Protein AF-A0A7K1CDE8-F1 (afdb_monomer)

Secondary structure (DSSP, 8-state):
-HHHHHHHHHHHHHHHHHHHH-S---HHHHHHHHHHHHHHHHHHHHHHHHHHT--SSHHHHHHHHHHHHHHHHHHHHTTTTTTTSS----SS-------HHHHHHHHHHHHHHHHHHHHHHHHHHHHH-TTSHHHHHHHHHHHHHHHHHHIIIII---HHHHHHHHHHHHHHHHHHHHHHHHS----

Sequence (187 aa):
MRIIHIPRAVFALAGGLFITFSQSHAAVIGLLVFALFALLTGISTLLVERRVGEKKLLPLSVVNLVGSVFALVALFQTGGFQQAWYAYAPATHSTYSPNAAQLGLLLIVVAGWALVTGSIEIYLGSKEGFSERSGRDFLISAFFSIALAVLFLLVAPDVVSTVGFFGAYLMLLGVHWGIAAAGEGKK

Nearest PDB structures (foldseek):
  6hfb-assembly3_C  TM=2.629E-01  e=1.988E+00  Pyrococcus furiosus DSM 3638
  7l2o-assembly1_D  TM=2.849E-01  e=3.616E+00  Rattus norvegicus
  3j9j-assembly1_A  TM=3.236E-01  e=7.908E+00  Rattus norvegicus
  7lqz-assembly1_A  TM=2.827E-01  e=6.578E+00  Ictidomys tridecemlineatus
  7rqu-assembly1_A  TM=2.837E-01  e=7.552E+00  Rattus norvegicus

Structure (mmCIF, N/CA/C/O backbone):
data_AF-A0A7K1CDE8-F1
#
_entry.id   AF-A0A7K1CDE8-F1
#
loop_
_atom_site.group_PDB
_atom_site.id
_atom_site.type_symbol
_atom_site.label_atom_id
_atom_site.label_alt_id
_atom_site.label_comp_id
_atom_site.label_asym_id
_atom_site.label_entity_id
_atom_site.label_seq_id
_atom_site.pdbx_PDB_ins_code
_atom_site.Cartn_x
_atom_site.Cartn_y
_atom_site.Cartn_z
_atom_site.occupancy
_atom_site.B_iso_or_equiv
_atom_site.auth_seq_id
_atom_site.auth_comp_id
_atom_site.auth_asym_id
_atom_site.auth_atom_id
_atom_site.pdbx_PDB_model_num
ATOM 1 N N . MET A 1 1 ? -11.594 7.201 15.692 1.00 57.31 1 MET A N 1
ATOM 2 C CA . MET A 1 1 ? -11.111 6.566 14.440 1.00 57.31 1 MET A CA 1
ATOM 3 C C . MET A 1 1 ? -11.113 7.504 13.223 1.00 57.31 1 MET A C 1
ATOM 5 O O . MET A 1 1 ? -10.182 7.416 12.445 1.00 57.31 1 MET A O 1
ATOM 9 N N . ARG A 1 2 ? -12.044 8.464 13.062 1.00 66.12 2 ARG A N 1
ATOM 10 C CA . ARG A 1 2 ? -12.124 9.348 11.864 1.00 66.12 2 ARG A CA 1
ATOM 11 C C . ARG A 1 2 ? -10.812 10.050 11.464 1.00 66.12 2 ARG A C 1
ATOM 13 O O . ARG A 1 2 ? -10.442 10.035 10.296 1.00 66.12 2 ARG A O 1
ATOM 20 N N . ILE A 1 3 ? -10.080 10.603 12.436 1.00 72.69 3 ILE A N 1
ATOM 21 C CA . ILE A 1 3 ? -8.845 11.373 12.187 1.00 72.69 3 ILE A CA 1
ATOM 22 C C . ILE A 1 3 ? -7.741 10.524 11.536 1.00 72.69 3 ILE A C 1
ATOM 24 O O . ILE A 1 3 ? -6.940 11.061 10.779 1.00 72.69 3 ILE A O 1
ATOM 28 N N . ILE A 1 4 ? -7.703 9.207 11.777 1.00 75.69 4 ILE A N 1
ATOM 29 C CA . ILE A 1 4 ? -6.635 8.348 11.245 1.00 75.69 4 ILE A CA 1
ATOM 30 C C . ILE A 1 4 ? -6.836 7.997 9.767 1.00 75.69 4 ILE A C 1
ATOM 32 O O . ILE A 1 4 ? -5.870 7.705 9.066 1.00 75.69 4 ILE A O 1
ATOM 36 N N . HIS A 1 5 ? -8.079 8.064 9.280 1.00 85.31 5 HIS A N 1
ATOM 37 C CA . HIS A 1 5 ? -8.409 7.761 7.888 1.00 85.31 5 HIS A CA 1
ATOM 38 C C . HIS A 1 5 ? -8.135 8.939 6.952 1.00 85.31 5 HIS A C 1
ATOM 40 O O . HIS A 1 5 ? -7.772 8.706 5.807 1.00 85.31 5 HIS A O 1
ATOM 46 N N . ILE A 1 6 ? -8.212 10.185 7.437 1.00 89.62 6 ILE A N 1
ATOM 47 C CA . ILE A 1 6 ? -7.947 11.393 6.633 1.00 89.62 6 ILE A CA 1
ATOM 48 C C . ILE A 1 6 ? -6.561 11.367 5.966 1.00 89.62 6 ILE A C 1
ATOM 50 O O . ILE A 1 6 ? -6.507 11.439 4.739 1.00 89.62 6 ILE A O 1
ATOM 54 N N . PRO A 1 7 ? -5.434 11.243 6.701 1.00 91.06 7 PRO A N 1
ATOM 55 C CA . PRO A 1 7 ? -4.119 11.252 6.066 1.00 91.06 7 PRO A CA 1
ATOM 56 C C . PRO A 1 7 ? -3.961 10.071 5.106 1.00 91.06 7 PRO A C 1
ATOM 58 O O . PRO A 1 7 ? -3.472 10.241 3.994 1.00 91.06 7 PRO A O 1
ATOM 61 N N . ARG A 1 8 ? -4.448 8.884 5.494 1.00 92.25 8 ARG A N 1
ATOM 62 C CA . ARG A 1 8 ? -4.409 7.691 4.641 1.00 92.25 8 ARG A CA 1
ATOM 63 C C . ARG A 1 8 ? -5.155 7.915 3.321 1.00 92.25 8 ARG A C 1
ATOM 65 O O . ARG A 1 8 ? -4.613 7.591 2.268 1.00 92.25 8 ARG A O 1
ATOM 72 N N . ALA A 1 9 ? -6.344 8.514 3.376 1.00 95.69 9 ALA A N 1
ATOM 73 C CA . ALA A 1 9 ? -7.154 8.845 2.208 1.00 95.69 9 ALA A CA 1
ATOM 74 C C . ALA A 1 9 ? -6.444 9.837 1.282 1.00 95.69 9 ALA A C 1
ATOM 76 O O . ALA A 1 9 ? -6.357 9.599 0.081 1.00 95.69 9 ALA A O 1
ATOM 77 N N . VAL A 1 10 ? -5.888 10.917 1.842 1.00 96.44 10 VAL A N 1
ATOM 78 C CA . VAL A 1 10 ? -5.186 11.955 1.072 1.00 96.44 10 VAL A CA 1
ATOM 79 C C . VAL A 1 10 ? -3.995 11.368 0.319 1.00 96.44 10 VAL A C 1
ATOM 81 O O . VAL A 1 10 ? -3.866 11.600 -0.880 1.00 96.44 10 VAL A O 1
ATOM 84 N N . PHE A 1 11 ? -3.145 10.579 0.980 1.00 97.44 11 PHE A N 1
ATOM 85 C CA . PHE A 1 11 ? -1.969 10.002 0.321 1.00 97.44 11 PHE A CA 1
ATOM 86 C C . PHE A 1 11 ? -2.335 8.938 -0.714 1.00 97.44 11 PHE A C 1
ATOM 88 O O . PHE A 1 11 ? -1.688 8.865 -1.756 1.00 97.44 11 PHE A O 1
ATOM 95 N N . ALA A 1 12 ? -3.379 8.147 -0.456 1.00 97.44 12 ALA A N 1
ATOM 96 C CA . ALA A 1 12 ? -3.886 7.177 -1.418 1.00 97.44 12 ALA A CA 1
ATOM 97 C C . ALA A 1 12 ? -4.448 7.875 -2.670 1.00 97.44 12 ALA A C 1
ATOM 99 O O . ALA A 1 12 ? -4.043 7.552 -3.782 1.00 97.44 12 ALA A O 1
ATOM 100 N N . LEU A 1 13 ? -5.294 8.899 -2.505 1.00 97.62 13 LEU A N 1
ATOM 101 C CA . LEU A 1 13 ? -5.823 9.682 -3.627 1.00 97.62 13 LEU A CA 1
ATOM 102 C C . LEU A 1 13 ? -4.711 10.389 -4.403 1.00 97.62 13 LEU A C 1
ATOM 104 O O . LEU A 1 13 ? -4.699 10.329 -5.627 1.00 97.62 13 LEU A O 1
ATOM 108 N N . ALA A 1 14 ? -3.761 11.022 -3.712 1.00 97.62 14 ALA A N 1
ATOM 109 C CA . ALA A 1 14 ? -2.647 11.704 -4.362 1.00 97.62 14 ALA A CA 1
ATOM 110 C C . ALA A 1 14 ? -1.807 10.734 -5.210 1.00 97.62 14 ALA A C 1
ATOM 112 O O . ALA A 1 14 ? -1.524 11.024 -6.371 1.00 97.62 14 ALA A O 1
ATOM 113 N N . GLY A 1 15 ? -1.454 9.566 -4.660 1.00 97.50 15 GLY A N 1
ATOM 114 C CA . GLY A 1 15 ? -0.697 8.544 -5.384 1.00 97.50 15 GLY A CA 1
ATOM 115 C C . GLY A 1 15 ? -1.481 7.924 -6.544 1.00 97.50 15 GLY A C 1
ATOM 116 O O . GLY A 1 15 ? -0.942 7.781 -7.640 1.00 97.50 15 GLY A O 1
ATOM 117 N N . GLY A 1 16 ? -2.761 7.606 -6.333 1.00 97.12 16 GLY A N 1
ATOM 118 C CA . GLY A 1 16 ? -3.636 7.037 -7.358 1.00 97.12 16 GLY A CA 1
ATOM 119 C C . GLY A 1 16 ? -3.889 7.994 -8.526 1.00 97.12 16 GLY A C 1
ATOM 120 O O . GLY A 1 16 ? -3.761 7.595 -9.685 1.00 97.12 16 GLY A O 1
ATOM 121 N N . LEU A 1 17 ? -4.167 9.272 -8.241 1.00 97.50 17 LEU A N 1
ATOM 122 C CA . LEU A 1 17 ? -4.321 10.312 -9.262 1.00 97.50 17 LEU A CA 1
ATOM 123 C C . LEU A 1 17 ? -3.022 10.510 -10.040 1.00 97.50 17 LEU A C 1
ATOM 125 O O . LEU A 1 17 ? -3.045 10.530 -11.268 1.00 97.50 17 LEU A O 1
ATOM 129 N N . PHE A 1 18 ? -1.888 10.606 -9.341 1.00 96.88 18 PHE A N 1
ATOM 130 C CA . PHE A 1 18 ? -0.591 10.760 -9.992 1.00 96.88 18 PHE A CA 1
ATOM 131 C C . PHE A 1 18 ? -0.295 9.607 -10.957 1.00 96.88 18 PHE A C 1
ATOM 133 O O . PHE A 1 18 ? 0.087 9.863 -12.093 1.00 96.88 18 PHE A O 1
ATOM 140 N N . ILE A 1 19 ? -0.529 8.354 -10.547 1.00 94.44 19 ILE A N 1
ATOM 141 C CA . ILE A 1 19 ? -0.362 7.193 -11.432 1.00 94.44 19 ILE A CA 1
ATOM 142 C C . ILE A 1 19 ? -1.304 7.272 -12.637 1.00 94.44 19 ILE A C 1
ATOM 144 O O . ILE A 1 19 ? -0.861 7.082 -13.763 1.00 94.44 19 ILE A O 1
ATOM 148 N N . THR A 1 20 ? -2.584 7.578 -12.414 1.00 92.38 20 THR A N 1
ATOM 149 C CA . THR A 1 20 ? -3.616 7.559 -13.467 1.00 92.38 20 TH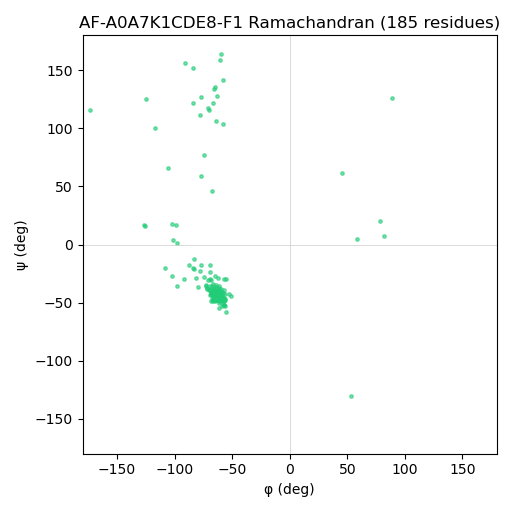R A CA 1
ATOM 150 C C . THR A 1 20 ? -3.357 8.592 -14.565 1.00 92.38 20 THR A C 1
ATOM 152 O O . THR A 1 20 ? -3.644 8.341 -15.732 1.00 92.38 20 THR A O 1
ATOM 155 N N . PHE A 1 21 ? -2.804 9.752 -14.205 1.00 93.19 21 PHE A N 1
ATOM 156 C CA . PHE A 1 21 ? -2.481 10.823 -15.152 1.00 93.19 21 PHE A CA 1
ATOM 157 C C . PHE A 1 21 ? -1.005 10.834 -15.585 1.00 93.19 21 PHE A C 1
ATOM 159 O O . PHE A 1 21 ? -0.603 11.697 -16.367 1.00 93.19 21 PHE A O 1
ATOM 166 N N . SER A 1 22 ? -0.189 9.890 -15.107 1.00 87.94 22 SER A N 1
ATOM 167 C CA . SER A 1 22 ? 1.205 9.757 -15.528 1.00 87.94 22 SER A CA 1
ATOM 168 C C . SER A 1 22 ? 1.286 9.099 -16.903 1.00 87.94 22 SER A C 1
ATOM 170 O O . SER A 1 22 ? 0.799 7.993 -17.115 1.00 87.94 22 SER A O 1
ATOM 172 N N . GLN A 1 23 ? 1.981 9.743 -17.841 1.00 86.88 23 GLN A N 1
ATOM 173 C CA . GLN A 1 23 ? 2.296 9.129 -19.137 1.00 86.88 23 GLN A CA 1
ATOM 174 C C . GLN A 1 23 ? 3.299 7.973 -18.988 1.00 86.88 23 GLN A C 1
ATOM 176 O O . GLN A 1 23 ? 3.271 7.004 -19.748 1.00 86.88 23 GLN A O 1
ATOM 181 N N . SER A 1 24 ? 4.186 8.062 -17.991 1.00 82.19 24 SER A N 1
ATOM 182 C CA . SER A 1 24 ? 5.167 7.022 -17.701 1.00 82.19 24 SER A CA 1
ATOM 183 C C . SER A 1 24 ? 4.546 5.937 -16.833 1.00 82.19 24 SER A C 1
ATOM 185 O O . SER A 1 24 ? 4.113 6.200 -15.710 1.00 82.19 24 SER A O 1
ATOM 187 N N . HIS A 1 25 ? 4.565 4.710 -17.346 1.00 78.44 25 HIS A N 1
ATOM 188 C CA . HIS A 1 25 ? 4.114 3.511 -16.639 1.00 78.44 25 HIS A CA 1
ATOM 189 C C . HIS A 1 25 ? 5.293 2.679 -16.113 1.00 78.44 25 HIS A C 1
ATOM 191 O O . HIS A 1 25 ? 5.139 1.507 -15.785 1.00 78.44 25 HIS A O 1
ATOM 197 N N . ALA A 1 26 ? 6.483 3.285 -16.033 1.00 86.44 26 ALA A N 1
ATOM 198 C CA . ALA A 1 26 ? 7.713 2.634 -15.600 1.00 86.44 26 ALA A CA 1
ATOM 199 C C . ALA A 1 26 ? 7.596 2.033 -14.189 1.00 86.44 26 ALA A C 1
ATOM 201 O O . ALA A 1 26 ? 7.046 2.652 -13.279 1.00 86.44 26 ALA A O 1
ATOM 202 N N . ALA A 1 27 ? 8.196 0.856 -13.973 1.00 90.56 27 ALA A N 1
ATOM 203 C CA . ALA A 1 27 ? 8.227 0.209 -12.655 1.00 90.56 27 ALA A CA 1
ATOM 204 C C . ALA A 1 27 ? 8.855 1.115 -11.576 1.00 90.56 27 ALA A C 1
ATOM 206 O O . ALA A 1 27 ? 8.447 1.075 -10.417 1.00 90.56 27 ALA A O 1
ATOM 207 N N . VAL A 1 28 ? 9.790 1.989 -11.976 1.00 89.75 28 VAL A N 1
ATOM 208 C CA . VAL A 1 28 ? 10.360 3.042 -11.122 1.00 89.75 28 VAL A CA 1
ATOM 209 C C . VAL A 1 28 ? 9.276 3.953 -10.536 1.00 89.75 28 VAL A C 1
ATOM 211 O O . VAL A 1 28 ? 9.308 4.241 -9.344 1.00 89.75 28 VAL A O 1
ATOM 214 N N . ILE A 1 29 ? 8.279 4.344 -11.340 1.00 90.81 29 ILE A N 1
ATOM 215 C CA . ILE A 1 29 ? 7.160 5.192 -10.915 1.00 90.81 29 ILE A CA 1
ATOM 216 C C . ILE A 1 29 ? 6.309 4.446 -9.891 1.00 90.81 29 ILE A C 1
ATOM 218 O O . ILE A 1 29 ? 6.021 4.994 -8.829 1.00 90.81 29 ILE A O 1
ATOM 222 N N . GLY A 1 30 ? 5.983 3.178 -10.158 1.00 94.38 30 GLY A N 1
ATOM 223 C CA . GLY A 1 30 ? 5.262 2.326 -9.209 1.00 94.38 30 GLY A CA 1
ATOM 224 C C . GLY A 1 30 ? 5.979 2.207 -7.860 1.00 94.38 30 GLY A C 1
ATOM 225 O O . GLY A 1 30 ? 5.365 2.436 -6.819 1.00 94.38 30 GLY A O 1
ATOM 226 N N . LEU A 1 31 ? 7.288 1.927 -7.872 1.00 95.31 31 LEU A N 1
ATOM 227 C CA . LEU A 1 31 ? 8.106 1.802 -6.659 1.00 95.31 31 LEU A CA 1
ATOM 228 C C . LEU A 1 31 ? 8.168 3.106 -5.863 1.00 95.31 31 LEU A C 1
ATOM 230 O O . LEU A 1 31 ? 8.046 3.078 -4.642 1.00 95.31 31 LEU A O 1
ATOM 234 N N . LEU A 1 32 ? 8.334 4.244 -6.535 1.00 94.81 32 LEU A N 1
ATOM 235 C CA . LEU A 1 32 ? 8.393 5.556 -5.888 1.00 94.81 32 LEU A CA 1
ATOM 236 C C . LEU A 1 32 ? 7.068 5.945 -5.250 1.00 94.81 32 LEU A C 1
ATOM 238 O O . LEU A 1 32 ? 7.041 6.365 -4.093 1.00 94.81 32 LEU A O 1
ATOM 242 N N . VAL A 1 33 ? 5.970 5.800 -5.993 1.00 97.38 33 VAL A N 1
ATOM 243 C CA . VAL A 1 33 ? 4.636 6.118 -5.481 1.00 97.38 33 VAL A CA 1
ATOM 244 C C . VAL A 1 33 ? 4.309 5.205 -4.308 1.00 97.38 33 VAL A C 1
ATOM 246 O O . VAL A 1 33 ? 3.841 5.693 -3.283 1.00 97.38 33 VAL A O 1
ATOM 249 N N . PHE A 1 34 ? 4.621 3.911 -4.408 1.00 98.50 34 PHE A N 1
ATOM 250 C CA . PHE A 1 34 ? 4.457 2.976 -3.301 1.00 98.50 34 PHE A CA 1
ATOM 251 C C . PHE A 1 34 ? 5.319 3.356 -2.090 1.00 98.50 34 PHE A C 1
ATOM 253 O O . PHE A 1 34 ? 4.795 3.433 -0.980 1.00 98.50 34 PHE A O 1
ATOM 260 N N . ALA A 1 35 ? 6.604 3.664 -2.288 1.00 98.31 35 ALA A N 1
ATOM 261 C CA . ALA A 1 35 ? 7.511 4.065 -1.216 1.00 98.31 35 ALA A CA 1
ATOM 262 C C . ALA A 1 35 ? 6.996 5.302 -0.468 1.00 98.31 35 ALA A C 1
ATOM 264 O O . ALA A 1 35 ? 6.960 5.298 0.764 1.00 98.31 35 ALA A O 1
ATOM 265 N N . LEU A 1 36 ? 6.562 6.334 -1.200 1.00 98.38 36 LEU A N 1
ATOM 266 C CA . LEU A 1 36 ? 6.010 7.566 -0.634 1.00 98.38 36 LEU A CA 1
ATOM 267 C C . LEU A 1 36 ? 4.672 7.322 0.063 1.00 98.38 36 LEU A C 1
ATOM 269 O O . LEU A 1 36 ? 4.486 7.760 1.196 1.00 98.38 36 LEU A O 1
ATOM 273 N N . PHE A 1 37 ? 3.757 6.594 -0.575 1.00 98.44 37 PHE A N 1
ATOM 274 C CA . PHE A 1 37 ? 2.470 6.235 0.012 1.00 98.44 37 PHE A CA 1
ATOM 275 C C . PHE A 1 37 ? 2.656 5.477 1.332 1.00 98.44 37 PHE A C 1
ATOM 277 O O . PHE A 1 37 ? 2.107 5.877 2.361 1.00 98.44 37 PHE A O 1
ATOM 284 N N . ALA A 1 38 ? 3.464 4.418 1.332 1.00 98.50 38 ALA A N 1
ATOM 285 C CA . ALA A 1 38 ? 3.710 3.593 2.507 1.00 98.50 38 ALA A CA 1
ATOM 286 C C . ALA A 1 38 ? 4.442 4.388 3.607 1.00 98.50 38 ALA A C 1
ATOM 288 O O . ALA A 1 38 ? 4.076 4.311 4.778 1.00 98.50 38 ALA A O 1
ATOM 289 N N . LEU A 1 39 ? 5.397 5.255 3.249 1.00 98.56 39 LEU A N 1
ATOM 290 C CA . LEU A 1 39 ? 6.072 6.129 4.213 1.00 98.56 39 LEU A CA 1
ATOM 291 C C . LEU A 1 39 ? 5.091 7.088 4.891 1.00 98.56 39 LEU A C 1
ATOM 293 O O . LEU A 1 39 ? 5.002 7.143 6.118 1.00 98.56 39 LEU A O 1
ATOM 297 N N . LEU A 1 40 ? 4.341 7.845 4.089 1.00 98.06 40 LEU A N 1
ATOM 298 C CA . LEU A 1 40 ? 3.456 8.900 4.570 1.00 98.06 40 LEU A CA 1
ATOM 299 C C . LEU A 1 40 ? 2.300 8.324 5.388 1.00 98.06 40 LEU A C 1
ATOM 301 O O . LEU A 1 40 ? 1.974 8.853 6.454 1.00 98.06 40 LEU A O 1
ATOM 305 N N . THR A 1 41 ? 1.720 7.204 4.951 1.00 96.69 41 THR A N 1
ATOM 306 C CA . THR A 1 41 ? 0.690 6.494 5.719 1.00 96.69 41 THR A CA 1
ATOM 307 C C . THR A 1 41 ? 1.249 5.868 6.994 1.00 96.69 41 THR A C 1
ATOM 309 O O . THR A 1 41 ? 0.608 5.971 8.044 1.00 96.69 41 THR A O 1
ATOM 312 N N . GLY A 1 42 ? 2.444 5.274 6.947 1.00 96.88 42 GLY A N 1
ATOM 313 C CA . GLY A 1 42 ? 3.128 4.688 8.099 1.00 96.88 42 GLY A CA 1
ATOM 314 C C . GLY A 1 42 ? 3.441 5.717 9.185 1.00 96.88 42 GLY A C 1
ATOM 315 O O . GLY A 1 42 ? 3.052 5.522 10.340 1.00 96.88 42 GLY A O 1
ATOM 316 N N . ILE A 1 43 ? 4.056 6.845 8.811 1.00 97.50 43 ILE A N 1
ATOM 317 C CA . ILE A 1 43 ? 4.366 7.963 9.718 1.00 97.50 43 ILE A CA 1
ATOM 318 C C . ILE A 1 43 ? 3.081 8.580 10.266 1.00 97.50 43 ILE A C 1
ATOM 320 O O . ILE A 1 43 ? 2.958 8.771 11.473 1.00 97.50 43 ILE A O 1
ATOM 324 N N . SER A 1 44 ? 2.101 8.869 9.411 1.00 95.00 44 SER A N 1
ATOM 325 C CA . SER A 1 44 ? 0.868 9.530 9.856 1.00 95.00 44 SER A CA 1
ATOM 326 C C . SER A 1 44 ? 0.080 8.669 10.833 1.00 95.00 44 SER A C 1
ATOM 328 O O . SER A 1 44 ? -0.395 9.176 11.845 1.00 95.00 44 SER A O 1
ATOM 330 N N . THR A 1 45 ? -0.001 7.361 10.578 1.00 94.31 45 THR A N 1
ATOM 331 C CA . THR A 1 45 ? -0.646 6.415 11.497 1.00 94.31 45 THR A CA 1
ATOM 332 C C . THR A 1 45 ? 0.083 6.399 12.840 1.00 94.31 45 THR A C 1
ATOM 334 O O . THR A 1 45 ? -0.557 6.591 13.871 1.00 94.31 45 THR A O 1
ATOM 337 N N . LEU A 1 46 ? 1.419 6.292 12.839 1.00 95.38 46 LEU A N 1
ATOM 338 C CA . LEU A 1 46 ? 2.230 6.328 14.061 1.00 95.38 46 LEU A CA 1
ATOM 339 C C . LEU A 1 46 ? 2.017 7.611 14.871 1.00 95.38 46 LEU A C 1
ATOM 341 O O . LEU A 1 46 ? 1.863 7.564 16.090 1.00 95.38 46 LEU A O 1
ATOM 345 N N . LEU A 1 47 ? 2.032 8.766 14.203 1.00 94.81 47 LEU A N 1
ATOM 346 C CA . LEU A 1 47 ? 1.885 10.065 14.853 1.00 94.81 47 LEU A CA 1
ATOM 347 C C . LEU A 1 47 ? 0.486 10.251 15.441 1.00 94.81 47 LEU A C 1
ATOM 349 O O . LEU A 1 47 ? 0.365 10.766 16.551 1.00 94.81 47 LEU A O 1
ATOM 353 N N . VAL A 1 48 ? -0.564 9.832 14.730 1.00 92.19 48 VAL A N 1
ATOM 354 C CA . VAL A 1 48 ? -1.941 9.919 15.237 1.00 92.19 48 VAL A CA 1
ATOM 355 C C . VAL A 1 48 ? -2.132 8.983 16.429 1.00 92.19 48 VAL A C 1
ATOM 357 O O . VAL A 1 48 ? -2.662 9.419 17.445 1.00 92.19 48 VAL A O 1
ATOM 360 N N . GLU A 1 49 ? -1.648 7.744 16.360 1.00 91.50 49 GLU A N 1
ATOM 361 C CA . GLU A 1 49 ? -1.733 6.796 17.479 1.00 91.50 49 GLU A CA 1
ATOM 362 C C . GLU A 1 49 ? -0.987 7.290 18.720 1.00 91.50 49 GLU A C 1
ATOM 364 O O . GLU A 1 49 ? -1.547 7.297 19.815 1.00 91.50 49 GLU A O 1
ATOM 369 N N . ARG A 1 50 ? 0.224 7.836 18.545 1.00 91.62 50 ARG A N 1
ATOM 370 C CA . ARG A 1 50 ? 0.973 8.470 19.640 1.00 91.62 50 ARG A CA 1
ATOM 371 C C . ARG A 1 50 ? 0.228 9.645 20.271 1.00 91.62 50 ARG A C 1
ATOM 373 O O . ARG A 1 50 ? 0.311 9.816 21.481 1.00 91.62 50 ARG A O 1
ATOM 380 N N . ARG A 1 51 ? -0.477 10.457 19.476 1.00 90.19 51 ARG A N 1
ATOM 381 C CA . ARG A 1 51 ? -1.258 11.600 19.982 1.00 90.19 51 ARG A CA 1
ATOM 382 C C . ARG A 1 51 ? -2.523 11.173 20.722 1.00 90.19 51 ARG A C 1
ATOM 384 O O . ARG A 1 51 ? -2.907 11.847 21.668 1.00 90.19 51 ARG A O 1
ATOM 391 N N . VAL A 1 52 ? -3.179 10.102 20.274 1.00 87.62 52 VAL A N 1
ATOM 392 C CA . VAL A 1 52 ? -4.446 9.622 20.856 1.00 87.62 52 VAL A CA 1
ATOM 393 C C . VAL A 1 52 ? -4.211 8.650 22.023 1.00 87.62 52 VAL A C 1
ATOM 395 O O . VAL A 1 52 ? -5.107 8.454 22.832 1.00 87.62 52 VAL A O 1
ATOM 398 N N . GLY A 1 53 ? -3.008 8.080 22.160 1.00 87.19 53 GLY A N 1
ATOM 399 C CA . GLY A 1 53 ? -2.671 7.127 23.227 1.00 87.19 53 GLY A C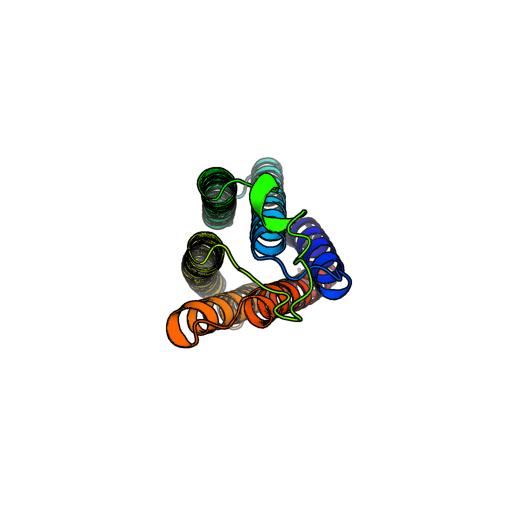A 1
ATOM 400 C C . GLY A 1 53 ? -3.114 5.686 22.943 1.00 87.19 53 GLY A C 1
ATOM 401 O O . GLY A 1 53 ? -2.980 4.819 23.803 1.00 87.19 53 GLY A O 1
ATOM 402 N N . GLU A 1 54 ? -3.596 5.423 21.730 1.00 85.38 54 GLU A N 1
ATOM 403 C CA . GLU A 1 54 ? -4.019 4.107 21.250 1.00 85.38 54 GLU A CA 1
ATOM 404 C C . GLU A 1 54 ? -2.853 3.375 20.570 1.00 85.38 54 GLU A C 1
ATOM 406 O O . GLU A 1 54 ? -1.910 4.002 20.088 1.00 85.38 54 GLU A O 1
ATOM 411 N N . LYS A 1 55 ? -2.902 2.038 20.523 1.00 90.19 55 LYS A N 1
ATOM 412 C CA . LYS A 1 55 ? -1.856 1.202 19.887 1.00 90.19 55 LYS A CA 1
ATOM 413 C C . LYS A 1 55 ? -2.399 0.221 18.847 1.00 90.19 55 LYS A C 1
ATOM 415 O O . LYS A 1 55 ? -1.751 -0.771 18.512 1.00 90.19 55 LYS A O 1
ATOM 420 N N . LYS A 1 56 ? -3.625 0.452 18.391 1.00 91.06 56 LYS A N 1
ATOM 421 C CA . LYS A 1 56 ? -4.403 -0.506 17.606 1.00 91.06 56 LYS A CA 1
ATOM 422 C C . LYS A 1 56 ? -3.842 -0.692 16.193 1.00 91.06 56 LYS A C 1
ATOM 424 O O . LYS A 1 56 ? -3.838 -1.803 15.676 1.00 91.06 56 LYS A O 1
ATOM 429 N N . LEU A 1 57 ? -3.381 0.383 15.565 1.00 92.44 57 LEU A N 1
ATOM 430 C CA . LEU A 1 57 ? -2.886 0.436 14.189 1.00 92.44 57 LEU A CA 1
ATOM 431 C C . LEU A 1 57 ? -1.353 0.454 14.105 1.00 92.44 57 LEU A C 1
ATOM 433 O O . LEU A 1 57 ? -0.817 0.522 12.998 1.00 92.44 57 LEU A O 1
ATOM 437 N N . LEU A 1 58 ? -0.637 0.345 15.229 1.00 93.69 58 LEU A N 1
ATOM 438 C CA . LEU A 1 58 ? 0.823 0.257 15.254 1.00 93.69 58 LEU A CA 1
ATOM 439 C C . LEU A 1 58 ? 1.348 -0.852 14.337 1.00 93.69 58 LEU A C 1
ATOM 441 O O . LEU A 1 58 ? 2.293 -0.573 13.599 1.00 93.69 58 LEU A O 1
ATOM 445 N N . PRO A 1 59 ? 0.748 -2.062 14.287 1.00 96.00 59 PRO A N 1
ATOM 446 C CA . PRO A 1 59 ? 1.194 -3.086 13.346 1.00 96.00 59 PRO A CA 1
ATOM 447 C C . PRO A 1 59 ? 1.114 -2.624 11.884 1.00 96.00 59 PRO A C 1
ATOM 449 O O . PRO A 1 59 ? 2.057 -2.838 11.127 1.00 96.00 59 PRO A O 1
ATOM 452 N N . LEU A 1 60 ? 0.042 -1.919 11.494 1.00 95.62 60 LEU A N 1
ATOM 453 C CA . LEU A 1 60 ? -0.099 -1.363 10.141 1.00 95.62 60 LEU A CA 1
ATOM 454 C C . LEU A 1 60 ? 0.940 -0.278 9.861 1.00 95.62 60 LEU A C 1
ATOM 456 O O . LEU A 1 60 ? 1.514 -0.236 8.776 1.00 95.62 60 LEU A O 1
ATOM 460 N N . SER A 1 61 ? 1.212 0.586 10.842 1.00 96.62 61 SER A N 1
ATOM 461 C CA . SER A 1 61 ? 2.263 1.595 10.719 1.00 96.62 61 SER A CA 1
ATOM 462 C C . SER A 1 61 ? 3.628 0.950 10.473 1.00 96.62 61 SER A C 1
ATOM 464 O O . SER A 1 61 ? 4.325 1.347 9.541 1.00 96.62 61 SER A O 1
ATOM 466 N N . VAL A 1 62 ? 3.984 -0.078 11.249 1.00 97.88 62 VAL A N 1
ATOM 467 C CA . VAL A 1 62 ? 5.257 -0.794 11.096 1.00 97.88 62 VAL A CA 1
ATOM 468 C C . VAL A 1 62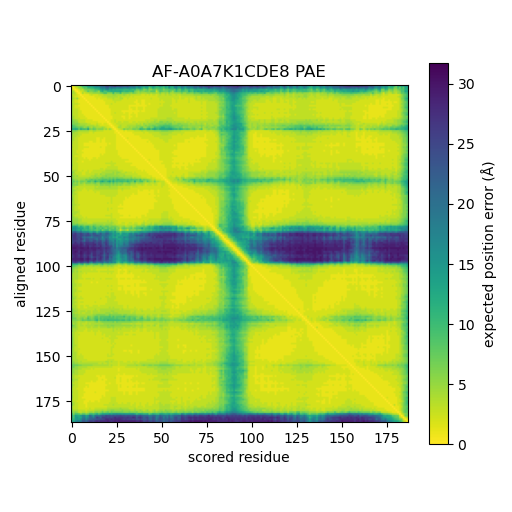 ? 5.354 -1.441 9.718 1.00 97.88 62 VAL A C 1
ATOM 470 O O . VAL A 1 62 ? 6.356 -1.251 9.036 1.00 97.88 62 VAL A O 1
ATOM 473 N N . VAL A 1 63 ? 4.312 -2.143 9.269 1.00 98.25 63 VAL A N 1
ATOM 474 C CA . VAL A 1 63 ? 4.303 -2.802 7.953 1.00 98.25 63 VAL A CA 1
ATOM 475 C C . VAL A 1 63 ? 4.422 -1.796 6.811 1.00 98.25 63 VAL A C 1
ATOM 477 O O . VAL A 1 63 ? 5.170 -2.038 5.867 1.00 98.25 63 VAL A O 1
ATOM 480 N N . ASN A 1 64 ? 3.769 -0.638 6.911 1.00 98.25 64 ASN A N 1
ATOM 481 C CA . ASN A 1 64 ? 3.904 0.441 5.933 1.00 98.25 64 ASN A CA 1
ATOM 482 C C . ASN A 1 64 ? 5.327 1.022 5.900 1.00 98.25 64 ASN A C 1
ATOM 484 O O . ASN A 1 64 ? 5.891 1.218 4.826 1.00 98.25 64 ASN A O 1
ATOM 488 N N . LEU A 1 65 ? 5.945 1.253 7.060 1.00 98.50 65 LEU A N 1
ATOM 489 C CA . LEU A 1 65 ? 7.322 1.750 7.128 1.00 98.50 65 LEU A CA 1
ATOM 490 C C . LEU A 1 65 ? 8.322 0.730 6.570 1.00 98.50 65 LEU A C 1
ATOM 492 O O . LEU A 1 65 ? 9.195 1.089 5.786 1.00 98.50 65 LEU A O 1
ATOM 496 N N . VAL A 1 66 ? 8.162 -0.546 6.920 1.00 98.56 66 VAL A N 1
ATOM 497 C CA . VAL A 1 66 ? 8.987 -1.643 6.398 1.00 98.56 66 VAL A CA 1
ATOM 498 C C . VAL A 1 66 ? 8.802 -1.795 4.886 1.00 98.56 66 VAL A C 1
ATOM 500 O O . VAL A 1 66 ? 9.788 -1.886 4.158 1.00 98.56 66 VAL A O 1
ATOM 503 N N . GLY A 1 67 ? 7.561 -1.747 4.395 1.00 98.50 67 GLY A N 1
ATOM 504 C CA . GLY A 1 67 ? 7.253 -1.765 2.964 1.00 98.50 67 GLY A CA 1
ATOM 505 C C . GLY A 1 67 ? 7.907 -0.602 2.218 1.00 98.50 67 GLY A C 1
ATOM 506 O O . GLY A 1 67 ? 8.522 -0.811 1.176 1.00 98.50 67 GLY A O 1
ATOM 507 N N . SER A 1 68 ? 7.863 0.606 2.788 1.00 98.56 68 SER A N 1
ATOM 508 C CA . SER A 1 68 ? 8.547 1.779 2.235 1.00 98.56 68 SER A CA 1
ATOM 509 C C . SER A 1 68 ? 10.062 1.576 2.139 1.00 98.56 68 SER A C 1
ATOM 511 O O . SER A 1 68 ? 10.652 1.832 1.091 1.00 98.56 68 SER A O 1
ATOM 513 N N . VAL A 1 69 ? 10.695 1.045 3.191 1.00 98.50 69 VAL A N 1
ATOM 514 C CA . VAL A 1 69 ? 12.132 0.732 3.178 1.00 98.50 69 VAL A CA 1
ATOM 515 C C . VAL A 1 69 ? 12.457 -0.291 2.091 1.00 98.50 69 VAL A C 1
ATOM 517 O O . VAL A 1 69 ? 13.375 -0.059 1.309 1.00 98.50 69 VAL A O 1
ATOM 520 N N . PHE A 1 70 ? 11.697 -1.383 1.982 1.00 98.31 70 PHE A N 1
ATOM 521 C CA . PHE A 1 70 ? 11.917 -2.380 0.931 1.00 98.31 70 PHE A CA 1
ATOM 522 C C . PHE A 1 70 ? 11.746 -1.805 -0.475 1.00 98.31 70 PHE A C 1
ATOM 524 O O . PHE A 1 70 ? 12.525 -2.137 -1.364 1.00 98.31 70 PHE A O 1
ATOM 531 N N . ALA A 1 71 ? 10.783 -0.907 -0.674 1.00 97.75 71 ALA A N 1
ATOM 532 C CA . ALA A 1 71 ? 10.578 -0.232 -1.949 1.00 97.75 71 ALA A CA 1
ATOM 533 C C . ALA A 1 71 ? 11.749 0.680 -2.325 1.00 97.75 71 ALA A C 1
ATOM 535 O O . ALA A 1 71 ? 12.190 0.678 -3.473 1.00 97.75 71 ALA A O 1
ATOM 536 N N . LEU A 1 72 ? 12.285 1.428 -1.357 1.00 96.12 72 LEU A N 1
ATOM 537 C CA . LEU A 1 72 ? 13.473 2.255 -1.559 1.00 96.12 72 LEU A CA 1
ATOM 538 C C . LEU A 1 72 ? 14.701 1.391 -1.852 1.00 96.12 72 LEU A C 1
ATOM 540 O O . LEU A 1 72 ? 15.439 1.680 -2.789 1.00 96.12 72 LEU A O 1
ATOM 544 N N . VAL A 1 73 ? 14.903 0.301 -1.109 1.00 96.12 73 VAL A N 1
ATOM 545 C CA . VAL A 1 73 ? 15.992 -0.651 -1.373 1.00 96.12 73 VAL A CA 1
ATOM 546 C C . VAL A 1 73 ? 15.872 -1.227 -2.782 1.00 96.12 73 VAL A C 1
ATOM 548 O O . VAL A 1 73 ? 16.851 -1.195 -3.522 1.00 96.12 73 VAL A O 1
ATOM 551 N N . ALA A 1 74 ? 14.681 -1.674 -3.185 1.00 93.50 74 ALA A N 1
ATOM 552 C CA . ALA A 1 74 ? 14.421 -2.162 -4.536 1.00 93.50 74 ALA A CA 1
ATOM 553 C C . ALA A 1 74 ? 14.749 -1.102 -5.597 1.00 93.50 74 ALA A C 1
ATOM 555 O O . ALA A 1 74 ? 15.456 -1.395 -6.558 1.00 93.50 74 ALA A O 1
ATOM 556 N N . LEU A 1 75 ? 14.302 0.140 -5.388 1.00 90.31 75 LEU A N 1
ATOM 557 C CA . LEU A 1 75 ? 14.578 1.268 -6.274 1.00 90.31 75 LEU A CA 1
ATOM 558 C C . LEU A 1 75 ? 16.086 1.491 -6.463 1.00 90.31 75 LEU A C 1
ATOM 560 O O . LEU A 1 75 ? 16.547 1.628 -7.596 1.00 90.31 75 LEU A O 1
ATOM 564 N N . PHE A 1 76 ? 16.860 1.522 -5.375 1.00 89.19 76 PHE A N 1
ATOM 565 C CA . PHE A 1 76 ? 18.305 1.752 -5.439 1.00 89.19 76 PHE A CA 1
ATOM 566 C C . PHE A 1 76 ? 19.068 0.557 -6.018 1.00 89.19 76 PHE A C 1
ATOM 568 O O . PHE A 1 76 ? 19.999 0.755 -6.798 1.00 89.19 76 PHE A O 1
ATOM 575 N N . GLN A 1 77 ? 18.660 -0.674 -5.700 1.00 88.62 77 GLN A N 1
ATOM 576 C CA . GLN A 1 77 ? 19.287 -1.889 -6.232 1.00 88.62 77 GLN A CA 1
ATOM 577 C C . GLN A 1 77 ? 19.118 -2.028 -7.748 1.00 88.62 77 GLN A C 1
ATOM 579 O O . GLN A 1 77 ? 19.968 -2.625 -8.404 1.00 88.62 77 GLN A O 1
ATOM 584 N N . THR A 1 78 ? 18.064 -1.448 -8.325 1.00 85.19 78 THR A N 1
ATOM 585 C CA . THR A 1 78 ? 17.790 -1.516 -9.768 1.00 85.19 78 THR A CA 1
ATOM 586 C C . THR A 1 78 ? 18.235 -0.272 -10.533 1.00 85.19 78 THR A C 1
ATOM 588 O O . THR A 1 78 ? 17.769 -0.043 -11.646 1.00 85.19 78 THR A O 1
ATOM 591 N N . GLY A 1 79 ? 19.104 0.562 -9.950 1.00 75.12 79 GLY A N 1
ATOM 592 C CA . GLY A 1 79 ? 19.649 1.744 -10.625 1.00 75.12 79 GLY A CA 1
ATOM 593 C C . GLY A 1 79 ? 18.702 2.947 -10.687 1.00 75.12 79 GLY A C 1
ATOM 594 O O . GLY A 1 79 ? 18.894 3.819 -11.531 1.00 75.12 79 GLY A O 1
ATOM 595 N N . GLY A 1 80 ? 17.687 3.006 -9.817 1.00 77.19 80 GLY A N 1
ATOM 596 C CA . GLY A 1 80 ? 16.841 4.181 -9.598 1.00 77.19 80 GLY A CA 1
ATOM 597 C C . GLY A 1 80 ? 16.205 4.753 -10.866 1.00 77.19 80 GLY A C 1
ATOM 598 O O . GLY A 1 80 ? 15.596 4.037 -11.662 1.00 77.19 80 GLY A O 1
ATOM 599 N N . PHE A 1 81 ? 16.341 6.070 -11.042 1.00 70.38 81 PHE A N 1
ATOM 600 C CA . PHE A 1 81 ? 15.905 6.783 -12.247 1.00 70.38 81 PHE A CA 1
ATOM 601 C C . PHE A 1 81 ? 16.934 6.719 -13.385 1.00 70.38 81 PHE A C 1
ATOM 603 O O . PHE A 1 81 ? 16.610 7.084 -14.516 1.00 70.38 81 PHE A O 1
ATOM 610 N N . GLN A 1 82 ? 18.165 6.271 -13.110 1.00 59.78 82 GLN A N 1
ATOM 611 C CA . GLN A 1 82 ? 19.279 6.349 -14.054 1.00 59.78 82 GLN A CA 1
ATOM 612 C C . GLN A 1 82 ? 19.129 5.420 -15.274 1.00 59.78 82 GLN A C 1
ATOM 614 O O . GLN A 1 82 ? 19.715 5.718 -16.309 1.00 59.78 82 GLN A O 1
ATOM 619 N N . GLN A 1 83 ? 18.345 4.334 -15.197 1.00 53.44 83 GLN A N 1
ATOM 620 C CA . GLN A 1 83 ? 18.199 3.369 -16.306 1.00 53.44 83 GLN A CA 1
ATOM 621 C C . GLN A 1 83 ? 16.899 3.502 -17.122 1.00 53.44 83 GLN A C 1
ATOM 623 O O . GLN A 1 83 ? 16.896 3.156 -18.299 1.00 53.44 83 GLN A O 1
ATOM 628 N N . ALA A 1 84 ? 15.807 4.010 -16.536 1.00 50.53 84 ALA A N 1
ATOM 629 C CA . ALA A 1 84 ? 14.470 3.965 -17.150 1.00 50.53 84 ALA A CA 1
ATOM 630 C C . ALA A 1 84 ? 13.939 5.323 -17.650 1.00 50.53 84 ALA A C 1
ATOM 632 O O . ALA A 1 84 ? 13.045 5.352 -18.490 1.00 50.53 84 ALA A O 1
ATOM 633 N N . TRP A 1 85 ? 14.468 6.449 -17.156 1.00 51.22 85 TRP A N 1
ATOM 634 C CA . TRP A 1 85 ? 13.959 7.785 -17.507 1.00 51.22 85 TRP A CA 1
ATOM 635 C C . TRP A 1 85 ? 14.534 8.339 -18.828 1.00 51.22 85 TRP A C 1
ATOM 637 O O . TRP A 1 85 ? 13.923 9.205 -19.444 1.00 51.22 85 TRP A O 1
ATOM 647 N N . TYR A 1 86 ? 15.680 7.822 -19.293 1.00 45.00 86 TYR A N 1
ATOM 648 C CA . TYR A 1 86 ? 16.412 8.348 -20.461 1.00 45.00 86 TYR A CA 1
ATOM 649 C C . TYR A 1 86 ? 16.721 7.317 -21.558 1.00 45.00 86 TYR A C 1
ATOM 651 O O . TYR A 1 86 ? 17.548 7.583 -22.429 1.00 45.00 86 TYR A O 1
ATOM 659 N N . ALA A 1 87 ? 16.071 6.150 -21.571 1.00 46.72 87 ALA A N 1
ATOM 660 C CA . ALA A 1 87 ? 16.241 5.192 -22.663 1.00 46.72 87 ALA A CA 1
ATOM 661 C C . ALA A 1 87 ? 15.495 5.672 -23.926 1.00 46.72 87 ALA A C 1
ATOM 663 O O . ALA A 1 87 ? 14.408 5.205 -24.254 1.00 46.72 87 ALA A O 1
ATOM 664 N N . TYR A 1 88 ? 16.082 6.642 -24.629 1.00 43.62 88 TYR A N 1
ATOM 665 C CA . TYR A 1 88 ? 15.733 6.983 -26.003 1.00 43.62 88 TYR A CA 1
ATOM 666 C C . TYR A 1 88 ? 16.068 5.770 -26.880 1.00 43.62 88 TYR A C 1
ATOM 668 O O . TYR A 1 88 ? 17.241 5.467 -27.090 1.00 43.62 88 TYR A O 1
ATOM 676 N N . ALA A 1 89 ? 15.053 5.038 -27.341 1.00 44.50 89 ALA A N 1
ATOM 677 C CA . ALA A 1 89 ? 15.233 3.932 -28.276 1.00 44.50 89 ALA A CA 1
ATOM 678 C C . ALA A 1 89 ? 15.627 4.496 -29.655 1.00 44.50 89 ALA A C 1
ATOM 680 O O . ALA A 1 89 ? 14.819 5.198 -30.270 1.00 44.50 89 ALA A O 1
ATOM 681 N N . PRO A 1 90 ? 16.831 4.214 -30.186 1.00 47.25 90 PRO A N 1
ATOM 682 C CA . PRO A 1 90 ? 17.152 4.573 -31.555 1.00 47.25 90 PRO A CA 1
ATOM 683 C C . PRO A 1 90 ? 16.345 3.667 -32.498 1.00 47.25 90 PRO A C 1
ATOM 685 O O . PRO A 1 90 ? 16.501 2.448 -32.503 1.00 47.25 90 PRO A O 1
ATOM 688 N N . ALA A 1 91 ? 15.472 4.288 -33.292 1.00 52.41 91 ALA A N 1
ATOM 689 C CA . ALA A 1 91 ? 14.936 3.821 -34.577 1.00 52.41 91 ALA A CA 1
ATOM 690 C C . ALA A 1 91 ? 14.170 2.478 -34.666 1.00 52.41 91 ALA A C 1
ATOM 692 O O . ALA A 1 91 ? 13.748 2.108 -35.760 1.00 52.41 91 ALA A O 1
ATOM 693 N N . THR A 1 92 ? 13.898 1.770 -33.571 1.00 49.94 92 THR A N 1
ATOM 694 C CA . THR A 1 92 ? 13.002 0.599 -33.575 1.00 49.94 92 THR A CA 1
ATOM 695 C C . THR A 1 92 ? 11.901 0.803 -32.537 1.00 49.94 92 THR A C 1
ATOM 697 O O . THR A 1 92 ? 12.187 1.102 -31.383 1.00 49.94 92 THR A O 1
ATOM 700 N N . HIS A 1 93 ? 10.635 0.703 -32.956 1.00 48.56 93 HIS A N 1
ATOM 701 C CA . HIS A 1 93 ? 9.418 0.922 -32.152 1.00 48.56 93 HIS A CA 1
ATOM 702 C C . HIS A 1 93 ? 9.198 -0.143 -31.050 1.00 48.56 93 HIS A C 1
ATOM 704 O O . HIS A 1 93 ? 8.095 -0.651 -30.871 1.00 48.56 93 HIS A O 1
ATOM 710 N N . SER A 1 94 ? 10.237 -0.486 -30.293 1.00 43.69 94 SER A N 1
ATOM 711 C CA . SER A 1 94 ? 10.173 -1.376 -29.134 1.00 43.69 94 SER A CA 1
ATOM 712 C C . SER A 1 94 ? 10.306 -0.538 -27.864 1.00 43.69 94 SER A C 1
ATOM 714 O O . SER A 1 94 ? 11.300 -0.593 -27.143 1.00 43.69 94 SER A O 1
ATOM 716 N N . THR A 1 95 ? 9.302 0.303 -27.624 1.00 46.53 95 THR A N 1
ATOM 717 C CA . THR A 1 95 ? 9.231 1.262 -26.515 1.00 46.53 95 THR A CA 1
ATOM 718 C C . THR A 1 95 ? 8.871 0.578 -25.195 1.00 46.53 95 THR A C 1
ATOM 720 O O . THR A 1 95 ? 7.854 0.907 -24.603 1.00 46.53 95 THR A O 1
ATOM 723 N N . TYR A 1 96 ? 9.657 -0.394 -24.728 1.00 49.38 96 TYR A N 1
ATOM 724 C CA . TYR A 1 96 ? 9.696 -0.777 -23.313 1.00 49.38 96 TYR A CA 1
ATOM 725 C C . TYR A 1 96 ? 10.803 -1.800 -23.055 1.00 49.38 96 TYR A C 1
ATOM 727 O O . TYR A 1 96 ? 10.728 -2.936 -23.514 1.00 49.38 96 TYR A O 1
ATOM 735 N N . SER A 1 97 ? 11.805 -1.431 -22.263 1.00 44.88 97 SER A N 1
ATOM 736 C CA . SER A 1 97 ? 12.642 -2.409 -21.570 1.00 44.88 97 SER A CA 1
ATOM 737 C C . SER A 1 97 ? 12.427 -2.175 -20.080 1.00 44.88 97 SER A C 1
ATOM 739 O O . SER A 1 97 ? 12.962 -1.204 -19.538 1.00 44.88 97 SER A O 1
ATOM 741 N N . PRO A 1 98 ? 11.597 -2.984 -19.394 1.00 55.25 98 PRO A N 1
ATOM 742 C CA . PRO A 1 98 ? 11.674 -3.007 -17.952 1.00 55.25 98 PRO A CA 1
ATOM 743 C C . PRO A 1 98 ? 13.046 -3.589 -17.635 1.00 55.25 98 PRO A C 1
ATOM 745 O O . PRO A 1 98 ? 13.419 -4.636 -18.167 1.00 55.25 98 PRO A O 1
ATOM 748 N N . ASN A 1 99 ? 13.784 -2.981 -16.713 1.00 68.25 99 ASN A N 1
ATOM 749 C CA . ASN A 1 99 ? 14.725 -3.797 -15.972 1.00 68.25 99 ASN A CA 1
ATOM 750 C C . ASN A 1 99 ? 13.859 -4.884 -15.306 1.00 68.25 99 ASN A C 1
ATOM 752 O O . ASN A 1 99 ? 13.077 -4.575 -14.409 1.00 68.25 99 ASN A O 1
ATOM 756 N N . ALA A 1 100 ? 13.864 -6.114 -15.835 1.00 77.81 100 ALA A N 1
ATOM 757 C CA . ALA A 1 100 ? 12.948 -7.178 -15.414 1.00 77.81 100 ALA A CA 1
ATOM 758 C C . ALA A 1 100 ? 13.051 -7.423 -13.899 1.00 77.81 100 ALA A C 1
ATOM 760 O O . ALA A 1 100 ? 12.055 -7.723 -13.241 1.00 77.81 100 ALA A O 1
ATOM 761 N N . ALA A 1 101 ? 14.236 -7.168 -13.334 1.00 86.62 101 ALA A N 1
ATOM 762 C CA . ALA A 1 101 ? 14.472 -7.134 -11.900 1.00 86.62 101 ALA A CA 1
ATOM 763 C C . ALA A 1 101 ? 13.638 -6.060 -11.178 1.00 86.62 101 ALA A C 1
ATOM 765 O O . ALA A 1 101 ? 13.069 -6.336 -10.131 1.00 86.62 101 ALA A O 1
ATOM 766 N N . GLN A 1 102 ? 13.507 -4.854 -11.735 1.00 88.81 102 GLN A N 1
ATOM 767 C CA . GLN A 1 102 ? 12.715 -3.767 -11.152 1.00 88.81 102 GLN A CA 1
ATOM 768 C C . GLN A 1 102 ? 11.216 -4.051 -11.164 1.00 88.81 102 GLN A C 1
ATOM 770 O O . GLN A 1 102 ? 10.544 -3.777 -10.171 1.00 88.81 102 GLN A O 1
ATOM 775 N N . LEU A 1 103 ? 10.692 -4.629 -12.248 1.00 91.50 103 LEU A N 1
ATOM 776 C CA . LEU A 1 103 ? 9.302 -5.089 -12.275 1.00 91.50 103 LEU A CA 1
ATOM 777 C C . LEU A 1 103 ? 9.080 -6.221 -11.264 1.00 91.50 103 LEU A C 1
ATOM 779 O O . LEU A 1 103 ? 8.138 -6.157 -10.479 1.00 91.50 103 LEU A O 1
ATOM 783 N N . GLY A 1 104 ? 9.964 -7.223 -11.243 1.00 93.31 104 GLY A N 1
ATOM 784 C CA . GLY A 1 104 ? 9.877 -8.331 -10.291 1.00 93.31 104 GLY A CA 1
ATOM 785 C C . GLY A 1 104 ? 9.911 -7.855 -8.837 1.00 93.31 104 GLY A C 1
ATOM 786 O O . GLY A 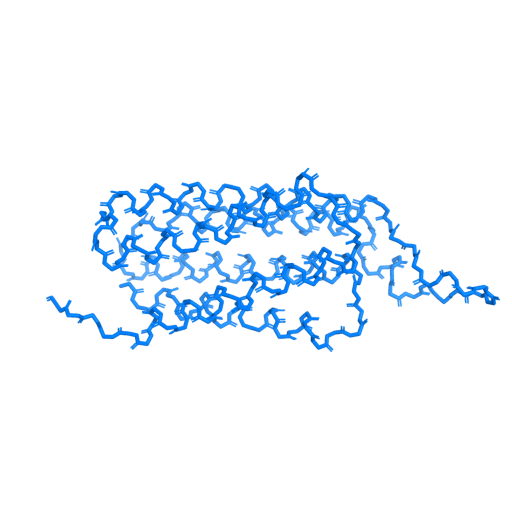1 104 ? 9.115 -8.307 -8.015 1.00 93.31 104 GLY A O 1
ATOM 787 N N . LEU A 1 105 ? 10.773 -6.884 -8.529 1.00 94.81 105 LEU A N 1
ATOM 788 C CA . LEU A 1 105 ? 10.849 -6.280 -7.203 1.00 94.81 105 LEU A CA 1
ATOM 789 C C . LEU A 1 105 ? 9.613 -5.436 -6.871 1.00 94.81 105 LEU A C 1
ATOM 791 O O . LEU A 1 105 ? 9.128 -5.515 -5.746 1.00 94.81 105 LEU A O 1
ATOM 795 N N . LEU A 1 106 ? 9.059 -4.680 -7.824 1.00 95.62 106 LEU A N 1
ATOM 796 C CA . LEU A 1 106 ? 7.785 -3.980 -7.629 1.00 95.62 106 LEU A CA 1
ATOM 797 C C . LEU A 1 106 ? 6.666 -4.967 -7.271 1.00 95.62 106 LEU A C 1
ATOM 799 O O . LEU A 1 106 ? 5.981 -4.771 -6.268 1.00 95.62 106 LEU A O 1
ATOM 803 N N . LEU A 1 107 ? 6.513 -6.033 -8.061 1.00 97.31 107 LEU A N 1
ATOM 804 C CA . LEU A 1 107 ? 5.497 -7.061 -7.843 1.00 97.31 107 LEU A CA 1
ATOM 805 C C . LEU A 1 107 ? 5.642 -7.689 -6.456 1.00 97.31 107 LEU A C 1
ATOM 807 O O . LEU A 1 107 ? 4.676 -7.710 -5.697 1.00 97.31 107 LEU A O 1
ATOM 811 N N . ILE A 1 108 ? 6.841 -8.151 -6.090 1.00 97.50 108 ILE A N 1
ATOM 812 C CA . ILE A 1 108 ? 7.037 -8.892 -4.839 1.00 97.50 108 ILE A CA 1
ATOM 813 C C . ILE A 1 108 ? 6.932 -7.998 -3.599 1.00 97.50 108 ILE A C 1
ATOM 815 O O . ILE A 1 108 ? 6.349 -8.412 -2.597 1.00 97.50 108 ILE A O 1
ATOM 819 N N . VAL A 1 109 ? 7.443 -6.763 -3.663 1.00 98.25 109 VAL A N 1
ATOM 820 C CA . VAL A 1 109 ? 7.389 -5.817 -2.541 1.00 98.25 109 VAL A CA 1
ATOM 821 C C . VAL A 1 109 ? 5.949 -5.384 -2.294 1.00 98.25 109 VAL A C 1
ATOM 823 O O . VAL A 1 109 ? 5.484 -5.447 -1.155 1.00 98.25 109 VAL A O 1
ATOM 826 N N . VAL A 1 110 ? 5.220 -4.992 -3.345 1.00 98.56 110 VAL A N 1
ATOM 827 C CA . VAL A 1 110 ? 3.825 -4.552 -3.209 1.00 98.56 110 VAL A CA 1
ATOM 828 C C . VAL A 1 110 ? 2.926 -5.721 -2.824 1.00 98.56 110 VAL A C 1
ATOM 830 O O . VAL A 1 110 ? 2.105 -5.566 -1.924 1.00 98.56 110 VAL A O 1
ATOM 833 N N . ALA A 1 111 ? 3.099 -6.899 -3.428 1.00 98.62 111 ALA A N 1
ATOM 834 C CA . ALA A 1 111 ? 2.293 -8.067 -3.088 1.00 98.62 111 ALA A CA 1
ATOM 835 C C . ALA A 1 111 ? 2.541 -8.550 -1.657 1.00 98.62 111 ALA A C 1
ATOM 837 O O . ALA A 1 111 ? 1.587 -8.800 -0.923 1.00 98.62 111 ALA A O 1
ATOM 838 N N . GLY A 1 112 ? 3.806 -8.644 -1.238 1.00 98.56 112 GLY A N 1
ATOM 839 C CA . GLY A 1 112 ? 4.165 -9.034 0.123 1.00 98.56 112 GLY A CA 1
ATOM 840 C C . GLY A 1 112 ? 3.613 -8.050 1.152 1.00 98.56 112 GLY A C 1
ATOM 841 O O . GLY A 1 112 ? 2.976 -8.457 2.124 1.00 98.56 112 GLY A O 1
ATOM 842 N N . TRP A 1 113 ? 3.771 -6.747 0.905 1.00 98.69 113 TRP A N 1
ATOM 843 C CA . TRP A 1 113 ? 3.185 -5.708 1.751 1.00 98.69 113 TRP A CA 1
ATOM 844 C C . TRP A 1 113 ? 1.653 -5.791 1.804 1.00 98.69 113 TRP A C 1
ATOM 846 O O . TRP A 1 113 ? 1.074 -5.719 2.891 1.00 98.69 113 TRP A O 1
ATOM 856 N N . ALA A 1 114 ? 0.991 -5.963 0.659 1.00 98.69 114 ALA A N 1
ATOM 857 C CA . ALA A 1 114 ? -0.464 -6.003 0.570 1.00 98.69 114 ALA A CA 1
ATOM 858 C C . ALA A 1 114 ? -1.036 -7.255 1.255 1.00 98.69 114 ALA A C 1
ATOM 860 O O . ALA A 1 114 ? -2.036 -7.163 1.966 1.00 98.69 114 ALA A O 1
ATOM 861 N N . LEU A 1 115 ? -0.360 -8.401 1.139 1.00 98.62 115 LEU A N 1
ATOM 862 C CA . LEU A 1 115 ? -0.743 -9.640 1.813 1.00 98.62 115 LEU A CA 1
ATOM 863 C C . LEU A 1 115 ? -0.693 -9.490 3.340 1.00 98.62 115 LEU A C 1
ATOM 865 O O . LEU A 1 115 ? -1.647 -9.842 4.037 1.00 98.62 115 LEU A O 1
ATOM 869 N N . VAL A 1 116 ? 0.402 -8.930 3.865 1.00 98.62 116 VAL A N 1
ATOM 870 C CA . VAL A 1 116 ? 0.568 -8.699 5.309 1.00 98.62 116 VAL A CA 1
ATOM 871 C C . VAL A 1 116 ? -0.431 -7.655 5.810 1.00 98.62 116 VAL A C 1
ATOM 873 O O . VAL A 1 116 ? -1.077 -7.865 6.836 1.00 98.62 116 VAL A O 1
ATOM 876 N N . THR A 1 117 ? -0.608 -6.558 5.072 1.00 98.31 117 THR A N 1
ATOM 877 C CA . THR A 1 117 ? -1.554 -5.487 5.419 1.00 98.31 117 THR A CA 1
ATOM 878 C C . THR A 1 117 ? -2.986 -6.011 5.461 1.00 98.31 117 THR A C 1
ATOM 880 O O . THR A 1 117 ? -3.667 -5.832 6.470 1.00 98.31 117 THR A O 1
ATOM 883 N N . GLY A 1 118 ? -3.417 -6.741 4.428 1.00 98.19 118 GLY A N 1
ATOM 884 C CA . GLY A 1 118 ? -4.748 -7.341 4.385 1.00 98.19 118 GLY A CA 1
ATOM 885 C C . GLY A 1 118 ? -4.973 -8.351 5.510 1.00 98.19 118 GLY A C 1
ATOM 886 O O . GLY A 1 118 ? -6.027 -8.346 6.141 1.00 98.19 118 GLY A O 1
ATOM 887 N N . SER A 1 119 ? -3.959 -9.152 5.843 1.00 98.38 119 SER A N 1
ATOM 888 C CA . SER A 1 119 ? -4.031 -10.097 6.966 1.00 98.38 119 SER A CA 1
ATOM 889 C C . SER A 1 119 ? -4.218 -9.388 8.314 1.00 98.38 119 SER A C 1
ATOM 891 O O . SER A 1 119 ? -5.052 -9.796 9.125 1.00 98.38 119 SER A O 1
ATOM 893 N N . ILE A 1 120 ? -3.483 -8.295 8.551 1.00 98.06 120 ILE A N 1
ATOM 894 C CA . ILE A 1 120 ? -3.624 -7.483 9.768 1.00 98.06 120 ILE A CA 1
ATOM 895 C C . ILE A 1 120 ? -5.005 -6.830 9.825 1.00 98.06 120 ILE A C 1
ATOM 897 O O . ILE A 1 120 ? -5.633 -6.831 10.881 1.00 98.06 120 ILE A O 1
ATOM 901 N N . GLU A 1 121 ? -5.501 -6.283 8.718 1.00 96.75 121 GLU A N 1
ATOM 902 C CA . GLU A 1 121 ? -6.813 -5.637 8.696 1.00 96.75 121 GLU A CA 1
ATOM 903 C C . GLU A 1 121 ? -7.957 -6.645 8.897 1.00 96.75 121 GLU A C 1
ATOM 905 O O . GLU A 1 121 ? -8.878 -6.339 9.648 1.00 96.75 121 GLU A O 1
ATOM 910 N N . ILE A 1 122 ? -7.874 -7.880 8.383 1.00 97.81 122 ILE A N 1
ATOM 911 C CA . ILE A 1 122 ? -8.833 -8.952 8.736 1.00 97.81 122 ILE A CA 1
ATOM 912 C C . ILE A 1 122 ? -8.830 -9.201 10.247 1.00 97.81 122 ILE A C 1
ATOM 914 O O . ILE A 1 122 ? -9.893 -9.263 10.871 1.00 97.81 122 ILE A O 1
ATOM 918 N N . TYR A 1 123 ? -7.643 -9.312 10.850 1.00 97.00 123 TYR A N 1
ATOM 919 C CA . TYR A 1 123 ? -7.515 -9.508 12.292 1.00 97.00 123 TYR A CA 1
ATOM 920 C C . TYR A 1 123 ? -8.129 -8.342 13.077 1.00 97.00 123 TYR A C 1
ATOM 922 O O . TYR A 1 123 ? -8.942 -8.569 13.974 1.00 97.00 123 TYR A O 1
ATOM 930 N N . LEU A 1 124 ? -7.818 -7.097 12.718 1.00 94.88 124 LEU A N 1
ATOM 931 C CA . LEU A 1 124 ? -8.401 -5.915 13.356 1.00 94.88 124 LEU A CA 1
ATOM 932 C C . LEU A 1 124 ? -9.921 -5.852 13.166 1.00 94.88 124 LEU A C 1
ATOM 934 O O . LEU A 1 124 ? -10.635 -5.549 14.118 1.00 94.88 124 LEU A O 1
ATOM 938 N N . GLY A 1 125 ? -10.423 -6.201 11.982 1.00 93.81 125 GLY A N 1
ATOM 939 C CA . GLY A 1 125 ? -11.853 -6.293 11.708 1.00 93.81 125 GLY A CA 1
ATOM 940 C C . GLY A 1 125 ? -12.549 -7.323 12.596 1.00 93.81 125 GLY A C 1
ATOM 941 O O . GLY A 1 125 ? -13.619 -7.050 13.134 1.00 93.81 125 GLY A O 1
ATOM 942 N N . SER A 1 126 ? -11.914 -8.478 12.823 1.00 94.44 126 SER A N 1
ATOM 943 C CA . SER A 1 126 ? -12.457 -9.522 13.701 1.00 94.44 126 SER A CA 1
ATOM 944 C C . SER A 1 126 ? -12.520 -9.085 15.165 1.00 94.44 126 SER A C 1
ATOM 946 O O . SER A 1 126 ? -13.458 -9.447 15.870 1.00 94.44 126 SER A O 1
ATOM 948 N N . LYS A 1 127 ? -11.562 -8.261 15.613 1.00 93.75 127 LYS A N 1
ATOM 949 C CA . LYS A 1 127 ? -11.529 -7.704 16.974 1.00 93.75 127 LYS A CA 1
ATOM 950 C C . LYS A 1 127 ? -12.607 -6.653 17.212 1.00 93.75 127 LYS A C 1
ATOM 952 O O . LYS A 1 127 ? -13.081 -6.532 18.333 1.00 93.75 127 LYS A O 1
ATOM 957 N N . GLU A 1 128 ? -12.986 -5.925 16.170 1.00 90.88 128 GLU A N 1
ATOM 958 C CA . GLU A 1 128 ? -14.069 -4.939 16.212 1.00 90.88 128 GLU A CA 1
ATOM 959 C C . GLU A 1 128 ? -15.456 -5.560 16.022 1.00 90.88 128 GLU A C 1
ATOM 961 O O . GLU A 1 128 ? -16.450 -4.962 16.413 1.00 90.88 128 GLU A O 1
ATOM 966 N N . GLY A 1 129 ? -15.521 -6.755 15.433 1.00 91.06 129 GLY A N 1
ATOM 967 C CA . GLY A 1 129 ? -16.761 -7.411 15.038 1.00 91.06 129 GLY A CA 1
ATOM 968 C C . GLY A 1 129 ? -17.183 -7.016 13.623 1.00 91.06 129 GLY A C 1
ATOM 969 O O . GLY A 1 129 ? -17.344 -5.845 13.295 1.00 91.06 129 GLY A O 1
ATOM 970 N N . PHE A 1 130 ? -17.414 -8.002 12.754 1.00 87.75 130 PHE A N 1
ATOM 971 C CA . PHE A 1 130 ? -17.759 -7.750 11.345 1.00 87.75 130 PHE A CA 1
ATOM 972 C C . PHE A 1 130 ? -19.147 -7.127 11.137 1.00 87.75 130 PHE A C 1
ATOM 974 O O . PHE A 1 130 ? -19.421 -6.546 10.086 1.00 87.75 130 PHE A O 1
ATOM 981 N N . SER A 1 131 ? -20.011 -7.212 12.146 1.00 89.19 131 SER A N 1
ATOM 982 C CA . SER A 1 131 ? -21.303 -6.523 12.175 1.00 89.19 131 SER A CA 1
ATOM 983 C C . SER A 1 131 ? -21.165 -5.034 12.497 1.00 89.19 131 SER A C 1
ATOM 985 O O . SER A 1 131 ? -22.076 -4.259 12.198 1.00 89.19 131 SER A O 1
ATOM 987 N N . GLU A 1 132 ? -20.027 -4.611 13.050 1.00 89.56 132 GLU A N 1
ATOM 988 C CA . GLU A 1 132 ? -19.757 -3.216 13.367 1.00 89.56 132 GLU A CA 1
ATOM 989 C C . GLU A 1 132 ? -19.234 -2.455 12.158 1.00 89.56 132 GLU A C 1
ATOM 991 O O . GLU A 1 132 ? -18.586 -2.995 11.257 1.00 89.56 132 GLU A O 1
ATOM 996 N N . ARG A 1 133 ? -19.508 -1.150 12.136 1.00 87.06 133 ARG A N 1
ATOM 997 C CA . ARG A 1 133 ? -19.034 -0.278 11.058 1.00 87.06 133 ARG A CA 1
ATOM 998 C C . ARG A 1 133 ? -17.508 -0.292 10.955 1.00 87.06 133 ARG A C 1
ATOM 1000 O O . ARG A 1 133 ? -16.990 -0.464 9.858 1.00 87.06 133 ARG A O 1
ATOM 1007 N N . SER A 1 134 ? -16.810 -0.160 12.085 1.00 87.06 134 SER A N 1
ATOM 1008 C CA . SER A 1 134 ? -15.344 -0.194 12.124 1.00 87.06 134 SER A CA 1
ATOM 1009 C C . SER A 1 134 ? -14.797 -1.524 11.604 1.00 87.06 134 SER A C 1
ATOM 1011 O O . SER A 1 134 ? -13.844 -1.527 10.828 1.00 87.06 134 SER A O 1
ATOM 1013 N N . GLY A 1 135 ? -15.426 -2.647 11.968 1.00 91.44 135 GLY A N 1
ATOM 1014 C CA . GLY A 1 135 ? -15.054 -3.972 11.478 1.00 91.44 135 GLY A CA 1
ATOM 1015 C C . GLY A 1 135 ? -15.225 -4.123 9.966 1.00 91.44 135 GLY A C 1
ATOM 1016 O O . GLY A 1 135 ? -14.320 -4.620 9.294 1.00 91.44 135 GLY A O 1
ATOM 1017 N N . ARG A 1 136 ? -16.338 -3.631 9.403 1.00 92.75 136 ARG A N 1
ATOM 1018 C CA . ARG A 1 136 ? -16.556 -3.612 7.945 1.00 92.75 136 ARG A CA 1
ATOM 1019 C C . ARG A 1 136 ? -15.529 -2.761 7.207 1.00 92.75 136 ARG A C 1
ATOM 1021 O O . ARG A 1 136 ? -15.048 -3.178 6.158 1.00 92.75 136 ARG A O 1
ATOM 1028 N N . ASP A 1 137 ? -15.159 -1.606 7.752 1.00 92.69 137 ASP A N 1
ATOM 1029 C CA . ASP A 1 137 ? -14.185 -0.715 7.115 1.00 92.69 137 ASP A CA 1
ATOM 1030 C C . ASP A 1 137 ? -12.795 -1.370 7.004 1.00 92.69 137 ASP A C 1
ATOM 1032 O O . ASP A 1 137 ? -12.107 -1.201 5.987 1.00 92.69 137 ASP A O 1
ATOM 1036 N N . PHE A 1 138 ? -12.404 -2.163 8.011 1.00 94.69 138 PHE A N 1
ATOM 1037 C CA . PHE A 1 138 ? -11.206 -3.002 7.947 1.00 94.69 138 PHE A CA 1
ATOM 1038 C C . PHE A 1 138 ? -11.338 -4.124 6.920 1.00 94.69 138 PHE A C 1
ATOM 1040 O O . PHE A 1 138 ? -10.417 -4.328 6.137 1.00 94.69 138 PHE A O 1
ATOM 1047 N N . LEU A 1 139 ? -12.478 -4.819 6.876 1.00 95.62 139 LEU A N 1
ATOM 1048 C CA . LEU A 1 139 ? -12.702 -5.894 5.906 1.00 95.62 139 LEU A CA 1
ATOM 1049 C C . LEU A 1 139 ? -12.637 -5.411 4.454 1.00 95.62 139 LEU A C 1
ATOM 1051 O O . LEU A 1 139 ? -12.060 -6.093 3.613 1.00 95.62 139 LEU A O 1
ATOM 1055 N N . ILE A 1 140 ? -13.199 -4.239 4.160 1.00 96.06 140 ILE A N 1
ATOM 1056 C CA . ILE A 1 140 ? -13.159 -3.651 2.815 1.00 96.06 140 ILE A CA 1
ATOM 1057 C C . ILE A 1 140 ? -11.714 -3.335 2.414 1.00 96.06 140 ILE A C 1
ATOM 1059 O O . ILE A 1 140 ? -11.285 -3.685 1.316 1.00 96.06 140 ILE A O 1
ATOM 1063 N N . SER A 1 141 ? -10.951 -2.715 3.318 1.00 96.56 141 SER A N 1
ATOM 1064 C CA . SER A 1 141 ? -9.542 -2.388 3.069 1.00 96.56 141 SER A CA 1
ATOM 1065 C C . SER A 1 141 ? -8.717 -3.666 2.859 1.00 96.56 141 SER A C 1
ATOM 1067 O O . SER A 1 141 ? -7.997 -3.786 1.866 1.00 96.56 141 SER A O 1
ATOM 1069 N N . ALA A 1 142 ? -8.942 -4.676 3.704 1.00 98.06 142 ALA A N 1
ATOM 1070 C CA . ALA A 1 142 ? -8.287 -5.966 3.593 1.00 98.06 142 ALA A CA 1
ATOM 1071 C C . ALA A 1 142 ? -8.605 -6.688 2.285 1.00 98.06 142 ALA A C 1
ATOM 1073 O O . ALA A 1 142 ? -7.702 -7.241 1.664 1.00 98.06 142 ALA A O 1
ATOM 1074 N N . PHE A 1 143 ? -9.867 -6.676 1.850 1.00 98.25 143 PHE A N 1
ATOM 1075 C CA . PHE A 1 143 ? -10.271 -7.277 0.584 1.00 98.25 143 PHE A CA 1
ATOM 1076 C C . PHE A 1 143 ? -9.478 -6.684 -0.581 1.00 98.25 143 PHE A C 1
ATOM 1078 O O . PHE A 1 143 ? -8.912 -7.436 -1.371 1.00 98.25 143 PHE A O 1
ATOM 1085 N N . PHE A 1 144 ? -9.363 -5.355 -0.654 1.00 98.44 144 PHE A N 1
ATOM 1086 C CA . PHE A 1 144 ? -8.577 -4.708 -1.703 1.00 98.44 144 PHE A CA 1
ATOM 1087 C C . PHE A 1 144 ? -7.091 -5.075 -1.629 1.00 98.44 144 PHE A C 1
ATOM 1089 O O . PHE A 1 144 ? -6.482 -5.332 -2.667 1.00 98.44 144 PHE A O 1
ATOM 1096 N N . SER A 1 145 ? -6.502 -5.149 -0.431 1.00 98.50 145 SER A N 1
ATOM 1097 C CA . SER A 1 145 ? -5.090 -5.521 -0.276 1.00 98.50 145 SER A CA 1
ATOM 1098 C C . SER A 1 145 ? -4.831 -6.985 -0.646 1.00 98.50 145 SER A C 1
ATOM 1100 O O . SER A 1 145 ? -3.878 -7.278 -1.365 1.00 98.50 145 SER A O 1
ATOM 1102 N N . ILE A 1 146 ? -5.697 -7.910 -0.226 1.00 98.62 146 ILE A N 1
ATOM 1103 C CA . ILE A 1 146 ? -5.586 -9.326 -0.594 1.00 98.62 146 ILE A CA 1
ATOM 1104 C C . ILE A 1 146 ? -5.817 -9.513 -2.095 1.00 98.62 146 ILE A C 1
ATOM 1106 O O . ILE A 1 146 ? -5.052 -10.233 -2.731 1.00 98.62 146 ILE A O 1
ATOM 1110 N N . ALA A 1 147 ? -6.804 -8.835 -2.685 1.00 98.62 147 ALA A N 1
ATOM 1111 C CA . ALA A 1 147 ? -7.046 -8.884 -4.125 1.00 98.62 147 ALA A CA 1
ATOM 1112 C C . ALA A 1 147 ? -5.824 -8.402 -4.921 1.00 98.62 147 ALA A C 1
ATOM 1114 O O . ALA A 1 147 ? -5.426 -9.061 -5.881 1.00 98.62 147 ALA A O 1
ATOM 1115 N N . LEU A 1 148 ? -5.182 -7.309 -4.490 1.00 98.62 148 LEU A N 1
ATOM 1116 C CA . LEU A 1 148 ? -3.947 -6.818 -5.104 1.00 98.62 148 LEU A CA 1
ATOM 1117 C C . LEU A 1 148 ? -2.798 -7.830 -4.968 1.00 98.62 148 LEU A C 1
ATOM 1119 O O . LEU A 1 148 ? -2.109 -8.107 -5.947 1.00 98.62 148 LEU A O 1
ATOM 1123 N N . ALA A 1 149 ? -2.603 -8.404 -3.776 1.00 98.69 149 ALA A N 1
ATOM 1124 C CA . ALA A 1 149 ? -1.559 -9.399 -3.539 1.00 98.69 149 ALA A CA 1
ATOM 1125 C C . ALA A 1 149 ? -1.748 -10.647 -4.412 1.00 98.69 149 ALA A C 1
ATOM 1127 O O . ALA A 1 149 ? -0.807 -11.100 -5.059 1.00 98.69 149 ALA A O 1
ATOM 1128 N N . VAL A 1 150 ? -2.973 -11.174 -4.469 1.00 98.50 150 VAL A N 1
ATOM 1129 C CA . VAL A 1 150 ? -3.330 -12.329 -5.302 1.00 98.50 150 VAL A CA 1
ATOM 1130 C C . VAL A 1 150 ? -3.099 -12.020 -6.778 1.00 98.50 150 VAL A C 1
ATOM 1132 O O . VAL A 1 150 ? -2.481 -12.821 -7.476 1.00 98.50 150 VAL A O 1
ATOM 1135 N N . LEU A 1 151 ? -3.532 -10.846 -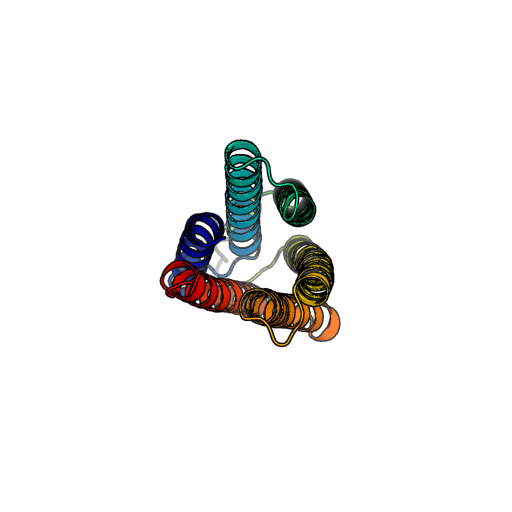7.245 1.00 98.31 151 LEU A N 1
ATOM 1136 C CA . LEU A 1 151 ? -3.320 -10.408 -8.621 1.00 98.31 151 LEU A CA 1
ATOM 1137 C C . LEU A 1 151 ? -1.826 -10.385 -8.974 1.00 98.31 151 LEU A C 1
ATOM 1139 O O . LEU A 1 151 ? -1.425 -10.940 -9.992 1.00 98.31 151 LEU A O 1
ATOM 1143 N N . PHE A 1 152 ? -0.985 -9.797 -8.125 1.00 98.06 152 PHE A N 1
ATOM 1144 C CA . PHE A 1 152 ? 0.446 -9.661 -8.411 1.00 98.06 152 PHE A CA 1
ATOM 1145 C C . PHE A 1 152 ? 1.211 -10.985 -8.309 1.00 98.06 152 PHE A C 1
ATOM 1147 O O . PHE A 1 152 ? 2.133 -11.200 -9.092 1.00 98.06 152 PHE A O 1
ATOM 1154 N N . LEU A 1 153 ? 0.830 -11.880 -7.392 1.00 97.12 153 LEU A N 1
ATOM 1155 C CA . LEU A 1 153 ? 1.505 -13.170 -7.212 1.00 97.12 153 LEU A CA 1
ATOM 1156 C C . LEU A 1 153 ? 1.084 -14.223 -8.237 1.00 97.12 153 LEU A C 1
ATOM 1158 O O . LEU A 1 153 ? 1.917 -15.029 -8.639 1.00 97.12 153 LEU A O 1
ATOM 1162 N N . LEU A 1 154 ? -0.193 -14.251 -8.630 1.00 97.44 154 LEU A N 1
ATOM 1163 C CA . LEU A 1 154 ? -0.720 -15.314 -9.490 1.00 97.44 154 LEU A CA 1
ATOM 1164 C C . LEU A 1 154 ? -0.774 -14.926 -10.964 1.00 97.44 154 LEU A C 1
ATOM 1166 O O . LEU A 1 154 ? -0.564 -15.783 -11.817 1.00 97.44 154 LEU A O 1
ATOM 1170 N N . VAL A 1 155 ? -1.072 -13.661 -11.272 1.00 96.81 155 VAL A N 1
ATOM 1171 C CA . VAL A 1 155 ? -1.199 -13.204 -12.665 1.00 96.81 155 VAL A CA 1
ATOM 1172 C C . VAL A 1 155 ? 0.127 -12.671 -13.198 1.00 96.81 155 VAL A C 1
ATOM 1174 O O . VAL A 1 155 ? 0.371 -12.796 -14.393 1.00 96.81 155 VAL A O 1
ATOM 1177 N N . ALA A 1 156 ? 0.982 -12.112 -12.331 1.00 92.50 156 ALA A N 1
ATOM 1178 C CA . ALA A 1 156 ? 2.251 -11.481 -12.707 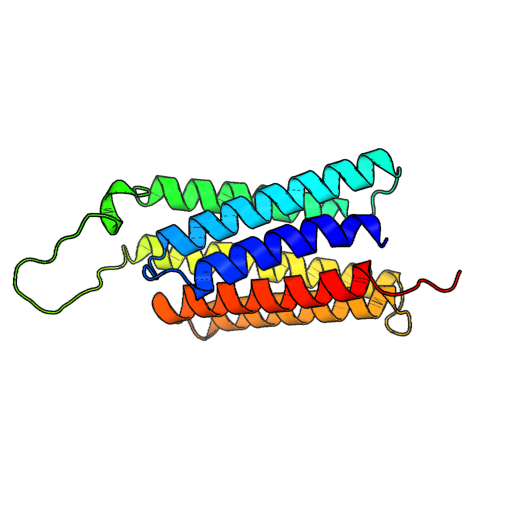1.00 92.50 156 ALA A CA 1
ATOM 1179 C C . ALA A 1 156 ? 2.095 -10.543 -13.927 1.00 92.50 156 ALA A C 1
ATOM 1181 O O . ALA A 1 156 ? 2.673 -10.800 -14.987 1.00 92.50 156 ALA A O 1
ATOM 1182 N N . PRO A 1 157 ? 1.263 -9.488 -13.808 1.00 94.06 157 PRO A N 1
ATOM 1183 C CA . PRO A 1 157 ? 0.933 -8.630 -14.937 1.00 94.06 157 PRO A CA 1
ATOM 1184 C C . PRO A 1 157 ? 2.170 -7.954 -15.532 1.00 94.06 157 PRO A C 1
ATOM 1186 O O . PRO A 1 157 ? 3.190 -7.755 -14.865 1.00 94.06 157 PRO A O 1
ATOM 1189 N N . ASP A 1 158 ? 2.054 -7.530 -16.791 1.00 92.19 158 ASP A N 1
ATOM 1190 C CA . ASP A 1 158 ? 3.052 -6.654 -17.383 1.00 92.19 158 ASP A CA 1
ATOM 1191 C C . ASP A 1 158 ? 3.148 -5.344 -16.583 1.00 92.19 158 ASP A C 1
ATOM 1193 O O . ASP A 1 158 ? 2.292 -4.982 -15.775 1.00 92.19 158 ASP A O 1
ATOM 1197 N N . VAL A 1 159 ? 4.225 -4.614 -16.799 1.00 89.88 159 VAL A N 1
ATOM 1198 C CA . VAL A 1 159 ? 4.532 -3.370 -16.092 1.00 89.88 159 VAL A CA 1
ATOM 1199 C C . VAL A 1 159 ? 3.454 -2.280 -16.188 1.00 89.88 159 VAL A C 1
ATOM 1201 O O . VAL A 1 159 ? 3.192 -1.619 -15.183 1.00 89.88 159 VAL A O 1
ATOM 1204 N N . VAL A 1 160 ? 2.808 -2.106 -17.347 1.00 91.62 160 VAL A N 1
ATOM 1205 C CA . VAL A 1 160 ? 1.771 -1.087 -17.554 1.00 91.62 160 VAL A CA 1
ATOM 1206 C C . VAL A 1 160 ? 0.566 -1.445 -16.702 1.00 91.62 160 VAL A C 1
ATOM 1208 O O . VAL A 1 160 ? 0.091 -0.631 -15.907 1.00 91.62 160 VAL A O 1
ATOM 1211 N N . SER A 1 161 ? 0.150 -2.706 -16.788 1.00 95.00 161 SER A N 1
ATOM 1212 C CA . SER A 1 161 ? -0.927 -3.261 -15.977 1.00 95.00 161 SER A CA 1
ATOM 1213 C C . SER A 1 161 ? -0.593 -3.230 -14.481 1.00 95.00 161 SER A C 1
ATOM 1215 O O . SER A 1 161 ? -1.437 -2.853 -13.677 1.00 95.00 161 SER A O 1
ATOM 1217 N N . THR A 1 162 ? 0.640 -3.551 -14.081 1.00 95.62 162 THR A N 1
ATOM 1218 C CA . THR A 1 162 ? 1.093 -3.545 -12.676 1.00 95.62 162 THR A CA 1
ATOM 1219 C C . THR A 1 162 ? 0.943 -2.163 -12.051 1.00 95.62 162 THR A C 1
ATOM 1221 O O . THR A 1 162 ? 0.316 -2.014 -11.000 1.00 95.62 162 THR A O 1
ATOM 1224 N N . VAL A 1 163 ? 1.496 -1.134 -12.701 1.00 94.50 163 VAL A N 1
ATOM 1225 C CA . VAL A 1 163 ? 1.418 0.242 -12.199 1.00 94.50 163 VAL A CA 1
ATOM 1226 C C . VAL A 1 163 ? -0.033 0.730 -12.217 1.00 94.50 163 VAL A C 1
ATOM 1228 O O . VAL A 1 163 ? -0.486 1.301 -11.226 1.00 94.50 163 VAL A O 1
ATOM 1231 N N . GLY A 1 164 ? -0.793 0.427 -13.274 1.00 95.88 164 GLY A N 1
ATOM 1232 C CA . GLY A 1 164 ? -2.214 0.766 -13.375 1.00 95.88 164 GLY A CA 1
ATOM 1233 C C . GLY A 1 164 ? -3.074 0.140 -12.271 1.00 95.88 164 GLY A C 1
ATOM 1234 O O . GLY A 1 164 ? -3.831 0.848 -11.607 1.00 95.88 164 GLY A O 1
ATOM 1235 N N . PHE A 1 165 ? -2.925 -1.161 -12.004 1.00 97.88 165 PHE A N 1
ATOM 1236 C CA . PHE A 1 165 ? -3.650 -1.853 -10.933 1.00 97.88 165 PHE A CA 1
ATOM 1237 C C . PHE A 1 165 ? -3.279 -1.327 -9.548 1.00 97.88 165 PHE A C 1
ATOM 1239 O O . PHE A 1 165 ? -4.156 -1.177 -8.696 1.00 97.88 165 PHE A O 1
ATOM 1246 N N . PHE A 1 166 ? -2.006 -0.990 -9.325 1.00 98.19 166 PHE A N 1
ATOM 1247 C CA . PHE A 1 166 ? -1.595 -0.338 -8.087 1.00 98.19 166 PHE A CA 1
ATOM 1248 C C . PHE A 1 166 ? -2.235 1.053 -7.935 1.00 98.19 166 PHE A C 1
ATOM 1250 O O . PHE A 1 166 ? -2.759 1.376 -6.869 1.00 98.19 166 PHE A O 1
ATOM 1257 N N . GLY A 1 167 ? -2.283 1.852 -9.005 1.00 97.88 167 GLY A N 1
ATOM 1258 C CA . GLY A 1 167 ? -2.998 3.131 -9.021 1.00 97.88 167 GLY A CA 1
ATOM 1259 C C . GLY A 1 167 ? -4.492 2.983 -8.721 1.00 97.88 167 GLY A C 1
ATOM 1260 O O . GLY A 1 167 ? -5.029 3.708 -7.883 1.00 97.88 167 GLY A O 1
ATOM 1261 N N . ALA A 1 168 ? -5.155 1.999 -9.334 1.00 98.06 168 ALA A N 1
ATOM 1262 C CA . ALA A 1 168 ? -6.563 1.693 -9.084 1.00 98.06 168 ALA A CA 1
ATOM 1263 C C . ALA A 1 168 ? -6.812 1.295 -7.621 1.00 98.06 168 ALA A C 1
ATOM 1265 O O . ALA A 1 168 ? -7.741 1.801 -6.991 1.00 98.06 168 ALA A O 1
ATOM 1266 N N . TYR A 1 169 ? -5.948 0.453 -7.051 1.00 98.44 169 TYR A N 1
ATOM 1267 C CA . TYR A 1 169 ? -5.979 0.099 -5.632 1.00 98.44 169 TYR A CA 1
ATOM 1268 C C . TYR A 1 169 ? -5.891 1.335 -4.724 1.00 98.44 169 TYR A C 1
ATOM 1270 O O . TYR A 1 169 ? -6.699 1.487 -3.805 1.00 98.44 169 TYR A O 1
ATOM 1278 N N . LEU A 1 170 ? -4.960 2.253 -5.007 1.00 98.50 170 LEU A N 1
ATOM 1279 C CA . LEU A 1 170 ? -4.824 3.498 -4.251 1.00 98.50 170 LEU A CA 1
ATOM 1280 C C . LEU A 1 170 ? -6.068 4.388 -4.371 1.00 98.50 170 LEU A C 1
ATOM 1282 O O . LEU A 1 170 ? -6.507 4.953 -3.371 1.00 98.50 170 LEU A O 1
ATOM 1286 N N . MET A 1 171 ? -6.682 4.480 -5.552 1.00 98.19 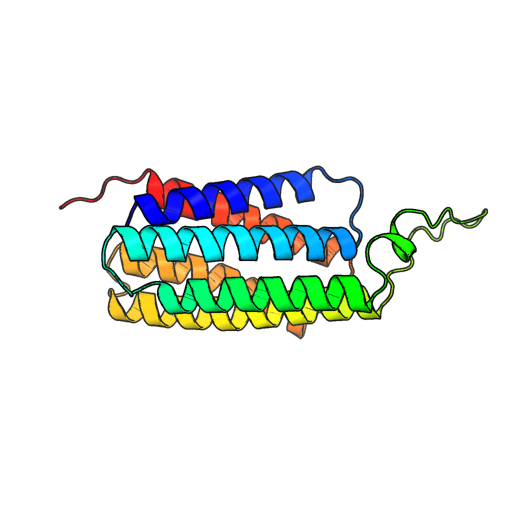171 MET A N 1
ATOM 1287 C CA . MET A 1 171 ? -7.927 5.233 -5.729 1.00 98.19 171 MET A CA 1
ATOM 1288 C C . MET A 1 171 ? -9.083 4.633 -4.925 1.00 98.19 171 MET A C 1
ATOM 1290 O O . MET A 1 171 ? -9.790 5.370 -4.236 1.00 98.19 171 MET A O 1
ATOM 1294 N N . LEU A 1 172 ? -9.249 3.306 -4.953 1.00 97.88 172 LEU A N 1
ATOM 1295 C CA . LEU A 1 172 ? -10.290 2.610 -4.191 1.00 97.88 172 LEU A CA 1
ATOM 1296 C C . LEU A 1 172 ? -10.124 2.825 -2.683 1.00 97.88 172 LEU A C 1
ATOM 1298 O O . LEU A 1 172 ? -11.088 3.182 -2.005 1.00 97.88 172 LEU A O 1
ATOM 1302 N N . LEU A 1 173 ? -8.902 2.689 -2.160 1.00 97.00 173 LEU A N 1
ATOM 1303 C CA . LEU A 1 173 ? -8.618 2.968 -0.750 1.00 97.00 173 LEU A CA 1
ATOM 1304 C C . LEU A 1 173 ? -8.775 4.444 -0.394 1.00 97.00 173 LEU A C 1
ATOM 1306 O O . LEU A 1 173 ? -9.289 4.766 0.675 1.00 97.00 173 LEU A O 1
ATOM 1310 N N . GLY A 1 174 ? -8.360 5.342 -1.284 1.00 96.50 174 GLY A N 1
ATOM 1311 C CA . GLY A 1 174 ? -8.501 6.780 -1.109 1.00 96.50 174 GLY A CA 1
ATOM 1312 C C . GLY A 1 174 ? -9.956 7.200 -0.942 1.00 96.50 174 GLY A C 1
ATOM 1313 O O . GLY A 1 174 ? -10.293 7.908 0.008 1.00 96.50 174 GLY A O 1
ATOM 1314 N N . VAL A 1 175 ?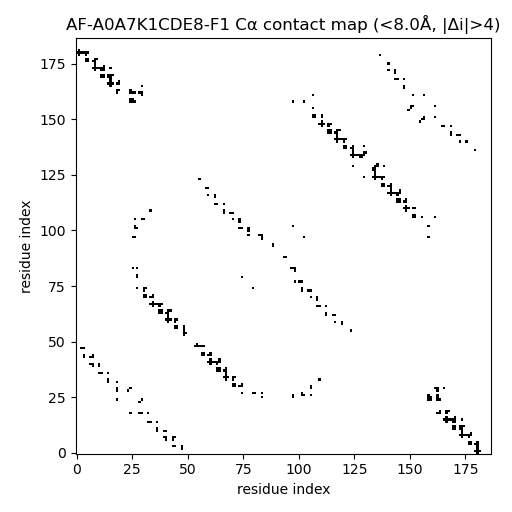 -10.833 6.698 -1.812 1.00 96.25 175 VAL A N 1
ATOM 1315 C CA . VAL A 1 175 ? -12.279 6.926 -1.720 1.00 96.25 175 VAL A CA 1
ATOM 1316 C C . VAL A 1 175 ? -12.857 6.257 -0.475 1.00 96.25 175 VAL A C 1
ATOM 1318 O O . VAL A 1 175 ? -13.564 6.914 0.289 1.00 96.25 175 VAL A O 1
ATOM 1321 N N . HIS A 1 176 ? -12.522 4.988 -0.222 1.00 95.38 176 HIS A N 1
ATOM 1322 C CA . HIS A 1 176 ? -13.017 4.237 0.937 1.00 95.38 176 HIS A CA 1
ATOM 1323 C C . HIS A 1 176 ? -12.693 4.941 2.260 1.00 95.38 176 HIS A C 1
ATOM 1325 O O . HIS A 1 17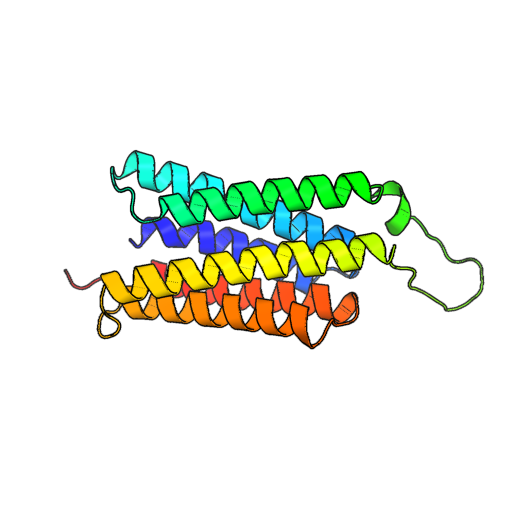6 ? -13.586 5.247 3.052 1.00 95.38 176 HIS A O 1
ATOM 1331 N N . TRP A 1 177 ? -11.425 5.289 2.484 1.00 94.19 177 TRP A N 1
ATOM 1332 C CA . TRP A 1 177 ? -11.006 5.995 3.693 1.00 94.19 177 TRP A CA 1
ATOM 1333 C C . TRP A 1 177 ? -11.519 7.436 3.744 1.00 94.19 177 TRP A C 1
ATOM 1335 O O . TRP A 1 177 ? -11.789 7.936 4.836 1.00 94.19 177 TRP A O 1
ATOM 1345 N N . GLY A 1 178 ? -11.708 8.093 2.596 1.00 93.94 178 GLY A N 1
ATOM 1346 C CA . GLY A 1 178 ? -12.355 9.402 2.518 1.00 93.94 178 GLY A CA 1
ATOM 1347 C C . GLY A 1 178 ? -13.796 9.358 3.035 1.00 93.94 178 GLY A C 1
ATOM 1348 O O . GLY A 1 178 ? -14.177 10.162 3.888 1.00 93.94 178 GLY A O 1
ATOM 1349 N N . ILE A 1 179 ? -14.574 8.362 2.602 1.00 91.75 179 ILE A N 1
ATOM 1350 C CA . ILE A 1 179 ? -15.945 8.127 3.077 1.00 91.75 179 ILE A CA 1
ATOM 1351 C C . ILE A 1 179 ? -15.943 7.750 4.564 1.00 91.75 179 ILE A C 1
ATOM 1353 O O . ILE A 1 179 ? -16.739 8.291 5.335 1.00 91.75 179 ILE A O 1
ATOM 1357 N N . ALA A 1 180 ? -15.034 6.871 4.997 1.00 89.06 180 ALA A N 1
ATOM 1358 C CA . ALA A 1 180 ? -14.915 6.470 6.400 1.00 89.06 180 ALA A CA 1
ATOM 1359 C C . ALA A 1 180 ? -14.567 7.655 7.322 1.00 89.06 180 ALA A C 1
ATOM 1361 O O . ALA A 1 180 ? -15.069 7.749 8.443 1.00 89.06 180 ALA A O 1
ATOM 1362 N N . ALA A 1 181 ? -13.752 8.602 6.847 1.00 88.12 181 ALA A N 1
ATOM 1363 C CA . ALA A 1 181 ? -13.450 9.833 7.570 1.00 88.12 181 ALA A CA 1
ATOM 1364 C C . ALA A 1 181 ? -14.665 10.776 7.650 1.00 88.12 181 ALA A C 1
ATOM 1366 O O . ALA A 1 181 ? -14.954 11.324 8.721 1.00 88.12 181 ALA A O 1
ATOM 1367 N N . ALA A 1 182 ? -15.393 10.942 6.542 1.00 85.25 182 ALA A N 1
ATOM 1368 C CA . ALA A 1 182 ? -16.544 11.839 6.439 1.00 85.25 182 ALA A CA 1
ATOM 1369 C C . ALA A 1 182 ? -17.799 11.308 7.150 1.00 85.25 182 ALA A C 1
ATOM 1371 O O . ALA A 1 182 ? -18.604 12.092 7.643 1.00 85.25 182 ALA A O 1
ATOM 1372 N N . GLY A 1 183 ? -17.956 9.993 7.274 1.00 75.56 183 GLY A N 1
ATOM 1373 C CA . GLY A 1 183 ? -19.144 9.378 7.852 1.00 75.56 183 GLY A CA 1
ATOM 1374 C C . GLY A 1 183 ? -19.366 9.686 9.335 1.00 75.56 183 GLY A C 1
ATOM 1375 O O . GLY A 1 183 ? -18.440 9.616 10.141 1.00 75.56 183 GLY A O 1
ATOM 1376 N N . GLU A 1 184 ? -20.607 10.004 9.711 1.00 59.34 184 GLU A N 1
ATOM 1377 C CA . GLU A 1 184 ? -20.983 10.277 11.103 1.00 59.34 184 GLU A CA 1
ATOM 1378 C C . GLU A 1 184 ? -20.856 9.017 11.965 1.00 59.34 184 GLU A C 1
ATOM 1380 O O . GLU A 1 184 ? -21.471 7.986 11.687 1.00 59.34 184 GLU A O 1
ATOM 1385 N N . GLY A 1 185 ? -20.039 9.086 13.017 1.00 55.19 185 GLY A N 1
ATOM 1386 C CA . GLY A 1 185 ? -20.058 8.086 14.076 1.00 55.19 185 GLY A CA 1
ATOM 1387 C C . GLY A 1 185 ? -21.250 8.378 14.971 1.00 55.19 185 GLY A C 1
ATOM 1388 O O . GLY A 1 185 ? -21.241 9.397 15.661 1.00 55.19 185 GLY A O 1
ATOM 1389 N N . LYS A 1 186 ? -22.273 7.519 14.971 1.00 51.00 186 LYS A N 1
ATOM 1390 C CA . LYS A 1 186 ? -23.156 7.497 16.137 1.00 51.00 186 LYS A CA 1
ATOM 1391 C C . LYS A 1 186 ? -22.302 7.067 17.331 1.00 51.00 186 LYS A C 1
ATOM 1393 O O . LYS A 1 186 ? -21.533 6.114 17.212 1.00 51.00 186 LYS A O 1
ATOM 1398 N N . LYS A 1 187 ? -22.371 7.884 18.384 1.00 44.91 187 LYS A N 1
ATOM 1399 C CA . LYS A 1 187 ? -21.776 7.622 19.695 1.00 44.91 187 LYS A CA 1
ATOM 1400 C C . LYS A 1 187 ? -22.286 6.304 20.255 1.00 44.91 187 LYS A C 1
ATOM 1402 O O . LYS A 1 187 ? -23.481 6.019 20.010 1.00 44.91 187 LYS A O 1
#

pLDDT: mean 88.3, std 15.3, range [43.62, 98.69]

Foldseek 3Di:
DLQLLVQLLVLLLVLLVCLVPDPDLALLSLLVSLLSSLQSSLVSNVVVCVVVVHCLCPQVSVLSNVLSVLSVVLCVVLPHCNPQVPPPPPPDPPPDDHPVSSLVSSLCSLLVSLQSQLVSLQVSLVVVDVVDPSSVLSNQLSVLSNVLNCCSPPVVDDSNVNSNSSSVSSNSSSVSSVCVSVDDDDD

Solvent-accessible surface area (backbone atoms only — not comparable to full-atom values): 9562 Å² total; per-residue (Å²): 117,43,78,61,26,46,60,43,11,53,44,22,36,52,43,11,50,50,48,73,74,40,89,69,47,48,41,60,53,42,28,50,45,48,21,51,38,25,35,55,37,12,51,51,42,45,53,50,29,66,73,71,73,52,72,85,59,49,68,56,17,52,50,23,41,53,40,15,51,51,27,49,51,44,38,58,74,58,47,45,67,78,64,70,77,72,69,77,69,81,95,53,99,70,92,72,77,72,59,61,65,39,42,52,43,41,38,51,48,53,20,54,41,22,40,52,49,14,51,50,25,43,53,53,9,61,75,57,30,68,90,33,70,70,6,40,55,25,41,56,54,14,50,54,24,37,50,49,15,51,46,37,70,74,65,58,60,57,52,55,56,45,35,49,53,51,20,51,51,24,37,53,48,10,51,52,27,43,49,58,32,70,50,84,76,81,128

Radius of gyration: 17.21 Å; Cα contacts (8 Å, |Δi|>4): 251; chains: 1; bounding box: 43×27×58 Å

Mean predicted aligned error: 6.01 Å